Protein AF-A0A151GHI8-F1 (afdb_monomer)

Sequence (263 aa):
MDAHGSSAMASSLRQAAFWVGLRQEVTTAVASRRSIKITLSPNFADPSFAPAADEVWTHRIMMHCAKVAQFCFGNRSRSMDEYRNLVKYDEGWLRARPATFLPLAYSDSDTNRGEVFPHILYLSHAVGSFAPFSIERAWLTSGLQVVGVVHSILAQTLLMCYDPTPSTMENSRKGAQVERDKLIQQQVLLLCGTALSNESTIPALITASLGIATFGDRFDDEYERQALLGVLVKTEADHGWPTGQIQRNLTSTWGRKYAQYNT

Radius of gyration: 19.62 Å; Cα contacts (8 Å, |Δi|>4): 300; chains: 1; bounding box: 69×51×55 Å

Organism: Drechmeria coniospora (NCBI:txid98403)

Foldseek 3Di:
DDPPPDLPADDPVRLVVVVVVLLVQLLCCLLVLAARPDDLDCSNAPLDLPDDDLLNLLSNLSSLLNLLSNLLRPPDDRDLVSLVVSVVSLVVSVVSPDPQLPFPDWDQADVVVLGQAIATAGPFPCPPDPDPPPPPVNLVRGCSSLSSVLSSLSSVLSSLVRPPDDDDDDVSVVVSVLVSLVVLLNSLSHLLNSCVSDVSNLSSLSSSLSSCLNNVLSDQDPSSNVVSVVSLVCSCVVPVDPSVVSNVVSVVSNVVVVVVVVD

pLDDT: mean 85.5, std 16.36, range [32.69, 98.31]

Solvent-accessible surface area (backbone atoms only — not comparable to full-atom values): 15142 Å² total; per-residue (Å²): 135,83,80,76,78,74,81,77,69,63,54,70,68,55,48,54,52,46,57,55,50,49,55,54,42,44,53,52,17,63,76,67,63,33,45,61,82,75,83,89,55,67,73,80,40,69,85,69,80,69,92,71,58,63,66,57,56,23,46,34,33,45,54,47,27,41,50,45,45,26,60,71,32,36,96,62,88,78,47,69,66,59,52,51,52,52,53,52,47,52,58,47,47,69,74,58,55,61,75,62,68,40,66,78,42,78,42,77,50,42,67,94,77,71,36,72,43,33,52,40,37,59,68,59,67,76,75,76,84,86,72,98,82,50,80,80,52,42,74,76,57,42,38,38,46,48,41,22,48,41,30,44,45,50,31,53,46,51,48,68,76,60,61,79,75,82,71,92,44,74,70,59,40,55,55,51,49,55,55,49,50,52,53,43,51,51,44,47,35,48,27,40,15,49,19,60,47,43,69,87,30,56,70,21,42,52,53,27,44,50,44,44,65,74,52,47,82,74,61,82,55,66,68,53,50,51,52,55,46,48,54,35,52,47,44,25,74,79,67,68,44,89,33,68,68,51,52,54,53,43,56,54,49,55,53,52,55,57,57,68,77,76,111

Mean predicted aligned error: 7.55 Å

Secondary structure (DSSP, 8-state):
--------PPPHHHHHHHHHHHHHHHHHHHHTT----S---TTT---S-----HHHHHHHHHHHHHHHHHHHH-SS---HHHHHHHHHHHHHHHHHS-GGGSEEEEE---GGGT--S-EEEE------SS-TT-HHHHHHHTTHHHHHHHHHHHHHHHHHHT--PPPSSHHHHHHHHHHHHHHHHHHHHHHHHHHHTTTT-HHHHHHHHHHHHHHGGG---HHHHHHHHHHHHHHHHHH----HHHHHHHHHHHHHHHHHH--

Structure (mmCIF, N/CA/C/O backbone):
data_AF-A0A151GHI8-F1
#
_entry.id   AF-A0A151GHI8-F1
#
loop_
_atom_site.group_PDB
_atom_site.id
_atom_site.type_symbol
_atom_site.label_atom_id
_atom_site.label_alt_id
_atom_site.label_comp_id
_atom_site.label_asym_id
_atom_site.label_entity_id
_atom_site.label_seq_id
_atom_site.pdbx_PDB_ins_code
_atom_site.Cartn_x
_atom_site.Cartn_y
_atom_site.Cartn_z
_atom_site.occupancy
_atom_site.B_iso_or_equiv
_atom_site.auth_seq_id
_atom_site.auth_comp_id
_atom_site.auth_asym_id
_atom_site.auth_atom_id
_atom_site.pdbx_PDB_model_num
ATOM 1 N N . MET A 1 1 ? 42.605 10.683 -17.081 1.00 32.78 1 MET A N 1
ATOM 2 C CA . MET A 1 1 ? 42.323 9.450 -17.857 1.00 32.78 1 MET A CA 1
ATOM 3 C C . MET A 1 1 ? 41.243 8.764 -17.056 1.00 32.78 1 MET A C 1
ATOM 5 O O . MET A 1 1 ? 41.533 8.053 -16.103 1.00 32.78 1 MET A O 1
ATOM 9 N N . ASP A 1 2 ? 40.002 9.137 -17.343 1.00 32.69 2 ASP A N 1
ATOM 10 C CA . ASP A 1 2 ? 38.907 8.993 -16.390 1.00 32.69 2 ASP A CA 1
ATOM 11 C C . ASP A 1 2 ? 38.090 7.776 -16.797 1.00 32.69 2 ASP A C 1
ATOM 13 O O . ASP A 1 2 ? 37.176 7.854 -17.618 1.00 32.69 2 ASP A O 1
ATOM 17 N N . ALA A 1 3 ? 38.461 6.621 -16.248 1.00 35.91 3 ALA A N 1
ATOM 18 C CA . ALA A 1 3 ? 37.664 5.415 -16.370 1.00 35.91 3 ALA A CA 1
ATOM 19 C C . ALA A 1 3 ? 36.429 5.560 -15.470 1.00 35.91 3 ALA A C 1
ATOM 21 O O . ALA A 1 3 ? 36.448 5.220 -14.288 1.00 35.91 3 ALA A O 1
ATOM 22 N N . HIS A 1 4 ? 35.354 6.100 -16.045 1.00 38.88 4 HIS A N 1
ATOM 23 C CA . HIS A 1 4 ? 34.006 5.978 -15.507 1.00 38.88 4 HIS A CA 1
ATOM 24 C C . HIS A 1 4 ? 33.701 4.488 -15.333 1.00 38.88 4 HIS A C 1
ATOM 26 O O . HIS A 1 4 ? 33.484 3.766 -16.307 1.00 38.88 4 HIS A O 1
ATOM 32 N N . GLY A 1 5 ? 33.720 4.021 -14.084 1.00 34.09 5 GLY A N 1
ATOM 33 C CA . GLY A 1 5 ? 33.263 2.689 -13.725 1.00 34.09 5 GLY A CA 1
ATOM 34 C C . GLY A 1 5 ? 31.791 2.558 -14.091 1.00 34.09 5 GLY A C 1
ATOM 35 O O . GLY A 1 5 ? 30.924 3.074 -13.390 1.00 34.09 5 GLY A O 1
ATOM 36 N N . SER A 1 6 ? 31.516 1.895 -15.213 1.00 39.88 6 SER A N 1
ATOM 37 C CA . SER A 1 6 ? 30.176 1.444 -15.572 1.00 39.88 6 SER A CA 1
ATOM 38 C C . SER A 1 6 ? 29.633 0.626 -14.401 1.00 39.88 6 SER A C 1
ATOM 40 O O . SER A 1 6 ? 30.226 -0.386 -14.020 1.00 39.88 6 SER A O 1
ATOM 42 N N . SER A 1 7 ? 28.554 1.101 -13.773 1.00 47.62 7 SER A N 1
ATOM 43 C CA . SER A 1 7 ? 27.873 0.365 -12.711 1.00 47.62 7 SER A CA 1
ATOM 44 C C . SER A 1 7 ? 27.339 -0.934 -13.310 1.00 47.62 7 SER A C 1
ATOM 46 O O . SER A 1 7 ? 26.334 -0.936 -14.020 1.00 47.62 7 SER A O 1
ATOM 48 N N . ALA A 1 8 ? 28.059 -2.036 -13.101 1.00 57.34 8 ALA A N 1
ATOM 49 C CA . ALA A 1 8 ? 27.662 -3.336 -13.613 1.00 57.34 8 ALA A CA 1
ATOM 50 C C . ALA A 1 8 ? 26.322 -3.732 -12.975 1.00 57.34 8 ALA A C 1
ATOM 52 O O . ALA A 1 8 ? 26.232 -3.933 -11.760 1.00 57.34 8 ALA A O 1
ATOM 53 N N . MET A 1 9 ? 25.281 -3.828 -13.805 1.00 60.72 9 MET A N 1
ATOM 54 C CA . MET A 1 9 ? 23.953 -4.284 -13.400 1.00 60.72 9 MET A CA 1
ATOM 55 C C . MET A 1 9 ? 24.051 -5.631 -12.673 1.00 60.72 9 MET A C 1
ATOM 57 O O . MET A 1 9 ? 24.791 -6.528 -13.082 1.00 60.72 9 MET A O 1
ATOM 61 N N . ALA A 1 10 ? 23.300 -5.780 -11.580 1.00 68.00 10 ALA A N 1
ATOM 62 C CA . ALA A 1 10 ? 23.224 -7.034 -10.836 1.00 68.00 10 ALA A CA 1
ATOM 63 C C . ALA A 1 10 ? 22.786 -8.193 -11.754 1.00 68.00 10 ALA A C 1
ATOM 65 O O . ALA A 1 10 ? 21.940 -7.997 -12.625 1.00 68.00 10 ALA A O 1
ATOM 66 N N . SER A 1 11 ? 23.318 -9.404 -11.541 1.00 79.12 11 SER A N 1
ATOM 67 C CA . SER A 1 11 ? 22.863 -10.599 -12.271 1.00 79.12 11 SER A CA 1
ATOM 68 C C . SER A 1 11 ? 21.366 -10.855 -12.048 1.00 79.12 11 SER A C 1
ATOM 70 O O . SER A 1 11 ? 20.822 -10.475 -11.011 1.00 79.12 11 SER A O 1
ATOM 72 N N . SER A 1 12 ? 20.699 -11.539 -12.983 1.00 79.69 12 SER A N 1
ATOM 73 C CA . SER A 1 12 ? 19.254 -11.822 -12.912 1.00 79.69 12 SER A CA 1
ATOM 74 C C . SER A 1 12 ? 18.836 -12.504 -11.603 1.00 79.69 12 SER A C 1
ATOM 76 O O . SER A 1 12 ? 17.866 -12.088 -10.976 1.00 79.69 12 SER A O 1
ATOM 78 N N . LEU A 1 13 ? 19.614 -13.485 -11.129 1.00 81.50 13 LEU A N 1
ATOM 79 C CA . LEU A 1 13 ? 19.367 -14.146 -9.843 1.00 81.50 13 LEU A CA 1
ATOM 80 C C . LEU A 1 13 ? 19.509 -13.178 -8.658 1.00 81.50 13 LEU A C 1
ATOM 82 O O . LEU A 1 13 ? 18.698 -13.202 -7.735 1.00 81.50 13 LEU A O 1
ATOM 86 N N . ARG A 1 14 ? 20.516 -12.295 -8.686 1.00 85.62 14 ARG A N 1
ATOM 87 C CA . ARG A 1 14 ? 20.721 -11.289 -7.635 1.00 85.62 14 ARG A CA 1
ATOM 88 C C . ARG A 1 14 ? 19.581 -10.272 -7.614 1.00 85.62 14 ARG A C 1
ATOM 90 O O . ARG A 1 14 ? 19.164 -9.872 -6.532 1.00 85.62 14 ARG A O 1
ATOM 97 N N . GLN A 1 15 ? 19.073 -9.874 -8.780 1.00 85.25 15 GLN A N 1
ATOM 98 C CA . GLN A 1 15 ? 17.901 -9.005 -8.879 1.00 85.25 15 GLN A CA 1
ATOM 99 C C . GLN A 1 15 ? 16.660 -9.695 -8.302 1.00 85.25 15 GLN A C 1
ATOM 101 O O . GLN A 1 15 ? 16.015 -9.134 -7.423 1.00 85.25 15 GLN A O 1
ATOM 106 N N . ALA A 1 16 ? 16.370 -10.933 -8.707 1.00 84.06 16 ALA A N 1
ATOM 107 C CA . ALA A 1 16 ? 15.223 -11.681 -8.192 1.00 84.06 16 ALA A CA 1
ATOM 108 C C . ALA A 1 16 ? 15.270 -11.840 -6.660 1.00 84.06 16 ALA A C 1
ATOM 110 O O . ALA A 1 16 ? 14.297 -11.530 -5.970 1.00 84.06 16 ALA A O 1
ATOM 111 N N . ALA A 1 17 ? 16.422 -12.245 -6.113 1.00 88.00 17 ALA A N 1
ATOM 112 C CA . ALA A 1 17 ? 16.617 -12.379 -4.669 1.00 88.00 17 ALA A CA 1
ATOM 113 C C . ALA A 1 17 ? 16.451 -11.040 -3.931 1.00 88.00 17 ALA A C 1
ATOM 115 O O . ALA A 1 17 ? 15.826 -10.992 -2.871 1.00 88.00 17 ALA A O 1
ATOM 116 N N . PHE A 1 18 ? 16.962 -9.946 -4.506 1.00 91.25 18 PHE A N 1
ATOM 117 C CA . PHE A 1 18 ? 16.782 -8.605 -3.956 1.00 91.25 18 PHE A CA 1
ATOM 118 C C . PHE A 1 18 ? 15.302 -8.231 -3.861 1.00 91.25 18 PHE A C 1
ATOM 120 O O . PHE A 1 18 ? 14.867 -7.769 -2.813 1.00 91.25 18 PHE A O 1
ATOM 127 N N . TRP A 1 19 ? 14.512 -8.466 -4.910 1.00 90.69 19 TRP A N 1
ATOM 128 C CA . TRP A 1 19 ? 13.100 -8.078 -4.936 1.00 90.69 19 TRP A CA 1
ATOM 129 C C . TRP A 1 19 ? 12.220 -8.901 -3.999 1.00 90.69 19 TRP A C 1
ATOM 131 O O . TRP A 1 19 ? 11.308 -8.357 -3.373 1.00 90.69 19 TRP A O 1
ATOM 141 N N . VAL A 1 20 ? 12.524 -10.190 -3.836 1.00 89.62 20 VAL A N 1
ATOM 142 C CA . VAL A 1 20 ? 11.904 -11.022 -2.795 1.00 89.62 20 VAL A CA 1
ATOM 143 C C . VAL A 1 20 ? 12.256 -10.481 -1.408 1.00 89.62 20 VAL A C 1
ATOM 145 O O . VAL A 1 20 ? 11.356 -10.213 -0.609 1.00 89.62 20 VAL A O 1
ATOM 148 N N . GLY A 1 21 ? 13.546 -10.247 -1.151 1.00 91.31 21 GLY A N 1
ATOM 149 C CA . GLY A 1 21 ? 14.026 -9.721 0.124 1.00 91.31 21 GLY A CA 1
ATOM 150 C C . GLY A 1 21 ? 13.454 -8.341 0.454 1.00 91.31 21 GLY A C 1
ATOM 151 O O . GLY A 1 21 ? 13.056 -8.102 1.589 1.00 91.31 21 GLY A O 1
ATOM 152 N N . LEU A 1 22 ? 13.337 -7.450 -0.533 1.00 94.19 22 LEU A N 1
ATOM 153 C CA . LEU A 1 22 ? 12.795 -6.107 -0.351 1.00 94.19 22 LEU A CA 1
ATOM 154 C C . LEU A 1 22 ? 11.324 -6.143 0.078 1.00 94.19 22 LEU A C 1
ATOM 156 O O . LEU A 1 22 ? 10.959 -5.426 1.005 1.00 94.19 22 LEU A O 1
ATOM 160 N N . ARG A 1 23 ? 10.484 -6.992 -0.534 1.00 92.56 23 ARG A N 1
ATOM 161 C CA . ARG A 1 23 ? 9.068 -7.131 -0.130 1.00 92.56 23 ARG A CA 1
ATOM 162 C C . ARG A 1 23 ? 8.929 -7.616 1.307 1.00 92.56 23 ARG A C 1
ATOM 164 O O . ARG A 1 23 ? 8.146 -7.062 2.083 1.00 92.56 23 ARG A O 1
ATOM 171 N N . GLN A 1 24 ? 9.711 -8.631 1.671 1.00 92.50 24 GLN A N 1
ATOM 172 C CA . GLN A 1 24 ? 9.724 -9.151 3.035 1.00 92.50 24 GLN A CA 1
ATOM 173 C C . GLN A 1 24 ? 10.232 -8.097 4.026 1.00 92.50 24 GLN A C 1
ATOM 175 O O . GLN A 1 24 ? 9.682 -7.948 5.119 1.00 92.50 24 GLN A O 1
ATOM 180 N N . GLU A 1 25 ? 11.246 -7.330 3.636 1.00 95.56 25 GLU A N 1
ATOM 181 C CA . GLU A 1 25 ? 11.817 -6.276 4.463 1.00 95.56 25 GLU A CA 1
ATOM 182 C C . GLU A 1 25 ? 10.849 -5.107 4.660 1.00 95.56 25 GLU A C 1
ATOM 184 O O . GLU A 1 25 ? 10.701 -4.663 5.794 1.00 95.56 25 GLU A O 1
ATOM 189 N N . VAL A 1 26 ? 10.137 -4.656 3.619 1.00 95.12 26 VAL A N 1
ATOM 190 C CA . VAL A 1 26 ? 9.067 -3.646 3.738 1.00 95.12 26 VAL A CA 1
ATOM 191 C C . VAL A 1 26 ? 7.990 -4.130 4.703 1.00 95.12 26 VAL A C 1
ATOM 193 O O . VAL A 1 26 ? 7.648 -3.416 5.645 1.00 95.12 26 VAL A O 1
ATOM 196 N N . THR A 1 27 ? 7.522 -5.368 4.531 1.00 93.88 27 THR A N 1
ATOM 197 C CA . THR A 1 27 ? 6.514 -5.971 5.416 1.00 93.88 27 THR A CA 1
ATOM 198 C C . THR A 1 27 ? 6.987 -5.983 6.867 1.00 93.88 27 THR A C 1
ATOM 200 O O . THR A 1 27 ? 6.290 -5.511 7.764 1.00 93.88 27 THR A O 1
ATOM 203 N N . THR A 1 28 ? 8.213 -6.452 7.102 1.00 94.19 28 THR A N 1
ATOM 204 C CA . THR A 1 28 ? 8.790 -6.537 8.448 1.00 94.19 28 THR A CA 1
ATOM 205 C C . THR A 1 28 ? 9.016 -5.152 9.059 1.00 94.19 28 THR A C 1
ATOM 207 O O . THR A 1 28 ? 8.761 -4.955 10.248 1.00 94.19 28 THR A O 1
ATOM 210 N N . ALA A 1 29 ? 9.508 -4.196 8.270 1.00 94.31 29 ALA A N 1
ATOM 211 C CA . ALA A 1 29 ? 9.807 -2.837 8.704 1.00 94.31 29 ALA A CA 1
ATOM 212 C C . ALA A 1 29 ? 8.547 -2.086 9.135 1.00 94.31 29 ALA A C 1
ATOM 214 O O . ALA A 1 29 ? 8.524 -1.526 10.229 1.00 94.31 29 ALA A O 1
ATOM 215 N N . VAL A 1 30 ? 7.488 -2.142 8.325 1.00 94.00 30 VAL A N 1
ATOM 216 C CA . VAL A 1 30 ? 6.203 -1.506 8.634 1.00 94.00 30 VAL A CA 1
ATOM 217 C C . VAL A 1 30 ? 5.546 -2.181 9.843 1.00 94.00 30 VAL A C 1
ATOM 219 O O . VAL A 1 30 ? 5.197 -1.494 10.801 1.00 94.00 30 VAL A O 1
ATOM 222 N N . ALA A 1 31 ? 5.468 -3.519 9.866 1.00 92.44 31 ALA A N 1
ATOM 223 C CA . ALA A 1 31 ? 4.836 -4.258 10.964 1.00 92.44 31 ALA A CA 1
ATOM 224 C C . ALA A 1 31 ? 5.541 -4.037 12.312 1.00 92.44 31 ALA A C 1
ATOM 226 O O . ALA A 1 31 ? 4.893 -3.898 13.346 1.00 92.44 31 ALA A O 1
ATOM 227 N N . SER A 1 32 ? 6.876 -3.975 12.306 1.00 92.69 32 SER A N 1
ATOM 228 C CA . SER A 1 32 ? 7.676 -3.756 13.520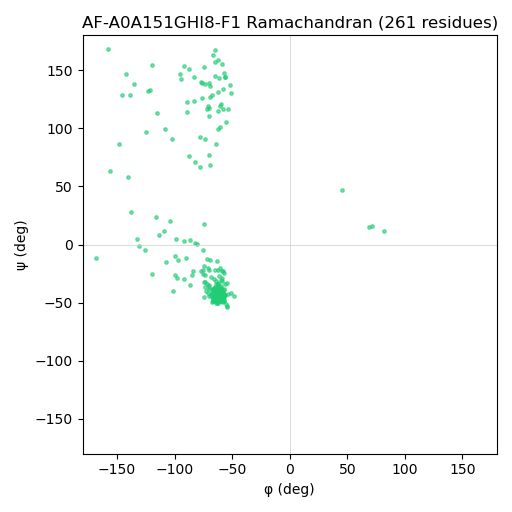 1.00 92.69 32 SER A CA 1
ATOM 229 C C . SER A 1 32 ? 7.973 -2.278 13.793 1.00 92.69 32 SER A C 1
ATOM 231 O O . SER A 1 32 ? 8.731 -1.984 14.715 1.00 92.69 32 SER A O 1
ATOM 233 N N . ARG A 1 33 ? 7.446 -1.354 12.974 1.00 91.75 33 ARG A N 1
ATOM 234 C CA . ARG A 1 33 ? 7.742 0.090 13.010 1.00 91.75 33 ARG A CA 1
ATOM 235 C C . ARG A 1 33 ? 9.240 0.395 13.138 1.00 91.75 33 ARG A C 1
ATOM 237 O O . ARG A 1 33 ? 9.657 1.211 13.958 1.00 91.75 33 ARG A O 1
ATOM 244 N N . ARG A 1 34 ? 10.059 -0.283 12.333 1.00 93.56 34 ARG A N 1
ATOM 245 C CA . ARG A 1 34 ? 11.522 -0.139 12.327 1.00 93.56 34 ARG A CA 1
ATOM 246 C C . ARG A 1 34 ? 12.028 0.337 10.974 1.00 93.56 34 ARG A C 1
ATOM 248 O O . ARG A 1 34 ? 11.434 0.043 9.943 1.00 93.56 34 ARG A O 1
ATOM 255 N N . SER A 1 35 ? 13.190 0.984 10.977 1.00 91.44 35 SER A N 1
ATOM 256 C CA . SER A 1 35 ? 13.885 1.358 9.745 1.00 91.44 35 SER A CA 1
ATOM 257 C C . SER A 1 35 ? 14.166 0.144 8.851 1.00 91.44 35 SER A C 1
ATOM 259 O O . SER A 1 35 ? 14.453 -0.961 9.335 1.00 91.44 35 SER A O 1
ATOM 261 N N . ILE A 1 36 ? 14.149 0.393 7.541 1.00 93.19 36 ILE A N 1
ATOM 262 C CA . ILE A 1 36 ? 14.597 -0.535 6.500 1.00 93.19 36 ILE A CA 1
ATOM 263 C C . ILE A 1 36 ? 16.094 -0.818 6.686 1.00 93.19 36 ILE A C 1
ATOM 265 O O . ILE A 1 36 ? 16.887 0.114 6.857 1.00 93.19 36 ILE A O 1
ATOM 269 N N . LYS A 1 37 ? 16.466 -2.102 6.672 1.00 91.81 37 LYS A N 1
ATOM 270 C CA . LYS A 1 37 ? 17.837 -2.605 6.868 1.00 91.81 37 LYS A CA 1
ATOM 271 C C . LYS A 1 37 ? 18.547 -2.958 5.563 1.00 91.81 37 LYS A C 1
ATOM 273 O O . LYS A 1 37 ? 19.773 -2.917 5.515 1.00 91.81 37 LYS A O 1
ATOM 278 N N . ILE A 1 38 ? 17.802 -3.308 4.514 1.00 90.69 38 ILE A N 1
ATOM 279 C CA . ILE A 1 38 ? 18.380 -3.560 3.190 1.00 90.69 38 ILE A CA 1
ATOM 280 C C . ILE A 1 38 ? 18.878 -2.253 2.564 1.00 90.69 38 ILE A C 1
ATOM 282 O O . ILE A 1 38 ? 18.229 -1.210 2.652 1.00 90.69 38 ILE A O 1
ATOM 286 N N . THR A 1 39 ? 20.040 -2.299 1.912 1.00 89.88 39 THR A N 1
ATOM 287 C CA . THR A 1 39 ? 20.582 -1.148 1.186 1.00 89.88 39 THR A CA 1
ATOM 288 C C . THR A 1 39 ? 19.779 -0.886 -0.087 1.00 89.88 39 THR A C 1
ATOM 290 O O . THR A 1 39 ? 19.781 -1.695 -1.015 1.00 89.88 39 THR A O 1
ATOM 293 N N . LEU A 1 40 ? 19.138 0.281 -0.158 1.00 90.00 40 LEU A N 1
ATOM 294 C CA . LEU A 1 40 ? 18.357 0.730 -1.314 1.00 90.00 40 LEU A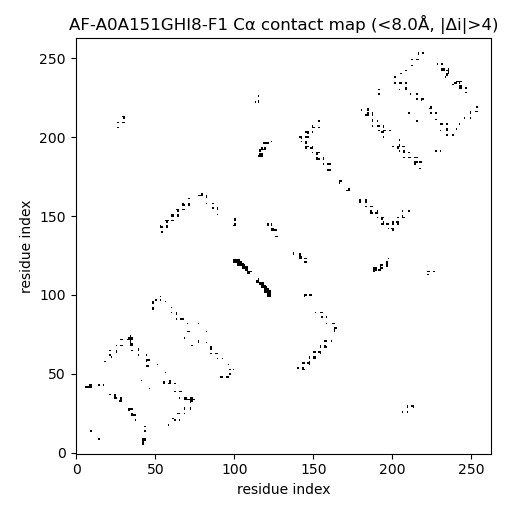 CA 1
ATOM 295 C C . LEU A 1 40 ? 19.273 1.338 -2.388 1.00 90.00 40 LEU A C 1
ATOM 297 O O . LEU A 1 40 ? 19.310 2.551 -2.585 1.00 90.00 40 LEU A O 1
ATOM 301 N N . SER A 1 41 ? 20.059 0.492 -3.057 1.00 83.69 41 SER A N 1
ATOM 302 C CA . SER A 1 41 ? 20.999 0.934 -4.094 1.00 83.69 41 SER A CA 1
ATOM 303 C C . SER A 1 41 ? 20.286 1.255 -5.420 1.00 83.69 41 SER A C 1
ATOM 305 O O . SER A 1 41 ? 19.409 0.492 -5.836 1.00 83.69 41 SER A O 1
ATOM 307 N N . PRO A 1 42 ? 20.689 2.327 -6.135 1.00 77.31 42 PRO A N 1
ATOM 308 C CA . PRO A 1 42 ? 20.168 2.640 -7.469 1.00 77.31 42 PRO A CA 1
ATOM 309 C C . PRO A 1 42 ? 20.492 1.558 -8.513 1.00 77.31 42 PRO A C 1
ATOM 311 O O . PRO A 1 42 ? 19.859 1.514 -9.559 1.00 77.31 42 PRO A O 1
ATOM 314 N N . ASN A 1 43 ? 21.419 0.640 -8.223 1.00 80.62 43 ASN A N 1
ATOM 315 C CA . ASN A 1 43 ? 21.786 -0.450 -9.133 1.00 80.62 43 ASN A CA 1
ATOM 316 C C . ASN A 1 43 ? 20.680 -1.504 -9.316 1.00 80.62 43 ASN A C 1
ATOM 318 O O . ASN A 1 43 ? 20.796 -2.355 -10.195 1.00 80.62 43 ASN A O 1
ATOM 322 N N . PHE A 1 44 ? 19.647 -1.493 -8.466 1.00 78.81 44 PHE A N 1
ATOM 323 C CA . PHE A 1 44 ? 18.540 -2.448 -8.541 1.00 78.81 44 PHE A CA 1
ATOM 324 C C . PHE A 1 44 ? 17.319 -1.893 -9.270 1.00 78.81 44 PHE A C 1
ATOM 326 O O . PHE A 1 44 ? 16.591 -2.671 -9.877 1.00 78.81 44 PHE A O 1
ATOM 333 N N . ALA A 1 45 ? 17.098 -0.576 -9.243 1.00 81.06 45 ALA A N 1
ATOM 334 C CA . ALA A 1 45 ? 15.955 0.043 -9.901 1.00 81.06 45 ALA A CA 1
ATOM 335 C C . ALA A 1 45 ? 16.303 1.414 -10.463 1.00 81.06 45 ALA A C 1
ATOM 337 O O . ALA A 1 45 ? 16.774 2.295 -9.741 1.00 81.06 45 ALA A O 1
ATOM 338 N N . ASP A 1 46 ? 15.978 1.596 -11.737 1.00 85.00 46 ASP A N 1
ATOM 339 C CA . ASP A 1 46 ? 16.002 2.895 -12.390 1.00 85.00 46 ASP A CA 1
ATOM 340 C C . ASP A 1 46 ? 14.862 3.772 -11.843 1.00 85.00 46 ASP A C 1
ATOM 342 O O . ASP A 1 46 ? 13.699 3.416 -12.041 1.00 85.00 46 ASP A O 1
ATOM 346 N N . PRO A 1 47 ? 15.151 4.915 -11.191 1.00 86.50 47 PRO A N 1
ATOM 347 C CA . PRO A 1 47 ? 14.122 5.797 -10.654 1.00 86.50 47 PRO A CA 1
ATOM 348 C C . PRO A 1 47 ? 13.405 6.625 -11.732 1.00 86.50 47 PRO A C 1
ATOM 350 O O . PRO A 1 47 ? 12.488 7.362 -11.381 1.00 86.50 47 PRO A O 1
ATOM 353 N N . SER A 1 48 ? 13.812 6.565 -13.003 1.00 92.81 48 SER A N 1
ATOM 354 C CA . SER A 1 48 ? 13.200 7.363 -14.066 1.00 92.81 48 SER A CA 1
ATOM 355 C C . SER A 1 48 ? 11.737 6.986 -14.332 1.00 92.81 48 SER A C 1
ATOM 357 O O . SER A 1 48 ? 11.240 5.946 -13.906 1.00 92.81 48 SER A O 1
ATOM 359 N N . PHE A 1 49 ? 11.051 7.831 -15.098 1.00 95.00 49 PHE A N 1
ATOM 360 C CA . PHE A 1 49 ? 9.731 7.533 -15.658 1.00 95.00 49 PHE A CA 1
ATOM 361 C C . PHE A 1 49 ? 9.805 7.186 -17.149 1.00 95.00 49 PHE A C 1
ATOM 363 O O . PHE A 1 49 ? 8.810 7.292 -17.862 1.00 95.00 49 PHE A O 1
ATOM 370 N N . ALA A 1 50 ? 10.984 6.784 -17.641 1.00 94.50 50 ALA A N 1
ATOM 371 C CA . ALA A 1 50 ? 11.134 6.359 -19.026 1.00 94.50 50 ALA A CA 1
ATOM 372 C C . ALA A 1 50 ? 10.251 5.126 -19.304 1.00 94.50 50 ALA A C 1
ATOM 374 O O . ALA A 1 50 ? 10.142 4.257 -18.421 1.00 94.50 50 ALA A O 1
ATOM 375 N N . PRO A 1 51 ? 9.647 5.025 -20.506 1.00 93.81 51 PRO A N 1
ATOM 376 C CA . PRO A 1 51 ? 8.885 3.850 -20.910 1.00 93.81 51 PRO A CA 1
ATOM 377 C C . PRO A 1 51 ? 9.689 2.564 -20.694 1.00 93.81 51 PRO A C 1
ATOM 379 O O . PRO A 1 51 ? 10.853 2.471 -21.079 1.00 93.81 51 PRO A O 1
ATOM 382 N N . ALA A 1 52 ? 9.068 1.587 -20.043 1.00 91.50 52 ALA A N 1
ATOM 383 C CA . ALA A 1 52 ? 9.681 0.323 -19.655 1.00 91.50 52 ALA A CA 1
ATOM 384 C C . ALA A 1 52 ? 8.589 -0.738 -19.447 1.00 91.50 52 ALA A C 1
ATOM 386 O O . ALA A 1 52 ? 7.406 -0.400 -19.384 1.00 91.50 52 ALA A O 1
ATOM 387 N N . ALA A 1 53 ? 8.987 -2.005 -19.320 1.00 89.56 53 ALA A N 1
ATOM 388 C CA . ALA A 1 53 ? 8.071 -3.106 -19.022 1.00 89.56 53 ALA A CA 1
ATOM 389 C C . ALA A 1 53 ? 7.433 -2.975 -17.624 1.00 89.56 53 ALA A C 1
ATOM 391 O O . ALA A 1 53 ? 8.014 -2.365 -16.723 1.00 89.56 53 ALA A O 1
ATOM 392 N N . ASP A 1 54 ? 6.274 -3.607 -17.422 1.00 90.06 54 ASP A N 1
ATOM 393 C CA . ASP A 1 54 ? 5.517 -3.560 -16.160 1.00 90.06 54 ASP A CA 1
ATOM 394 C C . ASP A 1 54 ? 6.335 -4.017 -14.944 1.00 90.06 54 ASP A C 1
ATOM 396 O O . ASP A 1 54 ? 6.198 -3.463 -13.853 1.00 90.06 54 ASP A O 1
ATOM 400 N N . GLU A 1 55 ? 7.243 -4.977 -15.127 1.00 89.44 55 GLU A N 1
ATOM 401 C CA . GLU A 1 55 ? 8.174 -5.415 -14.083 1.00 89.44 55 GLU A CA 1
ATOM 402 C C . GLU A 1 55 ? 9.020 -4.243 -13.560 1.00 89.44 55 GLU A C 1
ATOM 404 O O . GLU A 1 55 ? 9.122 -4.030 -12.353 1.00 89.44 55 GLU A O 1
ATOM 409 N N . VAL A 1 56 ? 9.557 -3.416 -14.461 1.00 91.38 56 VAL A N 1
ATOM 410 C CA . VAL A 1 56 ? 10.372 -2.246 -14.103 1.00 91.38 56 VAL A CA 1
ATOM 411 C C . VAL A 1 56 ? 9.527 -1.192 -13.382 1.00 91.38 56 VAL A C 1
ATOM 413 O O . VAL A 1 56 ? 9.971 -0.629 -12.383 1.00 91.38 56 VAL A O 1
ATOM 416 N N . TRP A 1 57 ? 8.293 -0.949 -13.832 1.00 94.06 57 TRP A N 1
ATOM 417 C CA . TRP A 1 57 ? 7.365 -0.024 -13.164 1.00 94.06 57 TRP A CA 1
ATOM 418 C C . TRP A 1 57 ? 6.965 -0.481 -11.762 1.00 94.06 57 TRP A C 1
ATOM 420 O O . TRP A 1 57 ? 6.896 0.342 -10.846 1.00 94.06 57 TRP A O 1
ATOM 430 N N . THR A 1 58 ? 6.773 -1.786 -11.585 1.00 93.44 58 THR A N 1
ATOM 431 C CA . THR A 1 58 ? 6.490 -2.418 -10.290 1.00 93.44 58 THR A CA 1
ATOM 432 C C . THR A 1 58 ? 7.687 -2.282 -9.350 1.00 93.44 58 THR A C 1
ATOM 434 O O . THR A 1 58 ? 7.560 -1.850 -8.207 1.00 93.44 58 THR A O 1
ATOM 437 N N . HIS A 1 59 ? 8.886 -2.561 -9.851 1.00 93.31 59 HIS A N 1
ATOM 438 C CA . HIS A 1 59 ? 10.138 -2.395 -9.120 1.00 93.31 59 HIS A CA 1
ATOM 439 C C . HIS A 1 59 ? 10.399 -0.941 -8.695 1.00 93.31 59 HIS A C 1
ATOM 441 O O . HIS A 1 59 ? 10.799 -0.696 -7.553 1.00 93.31 59 HIS A O 1
ATOM 447 N N . ARG A 1 60 ? 10.112 0.033 -9.569 1.00 95.44 60 ARG A N 1
ATOM 448 C CA . ARG A 1 60 ? 10.183 1.473 -9.263 1.00 95.44 60 ARG A CA 1
ATOM 449 C C . ARG A 1 60 ? 9.342 1.835 -8.041 1.00 95.44 60 ARG A C 1
ATOM 451 O O . ARG A 1 60 ? 9.866 2.412 -7.086 1.00 95.44 60 ARG A O 1
ATOM 458 N N . ILE A 1 61 ? 8.065 1.453 -8.041 1.00 96.94 61 ILE A N 1
ATOM 459 C CA . ILE A 1 61 ? 7.154 1.800 -6.945 1.00 96.94 61 ILE A CA 1
ATOM 460 C C . ILE A 1 61 ? 7.420 0.995 -5.671 1.00 96.94 61 ILE A C 1
ATOM 462 O O . ILE A 1 61 ? 7.313 1.536 -4.576 1.00 96.94 61 ILE A O 1
ATOM 466 N N . MET A 1 62 ? 7.876 -0.254 -5.780 1.00 95.62 62 MET A N 1
ATOM 467 C CA . MET A 1 62 ? 8.312 -1.035 -4.618 1.00 95.62 62 MET A CA 1
ATOM 468 C C . MET A 1 62 ? 9.535 -0.409 -3.932 1.00 95.62 62 MET A C 1
ATOM 470 O O . MET A 1 62 ? 9.559 -0.275 -2.708 1.00 95.62 62 MET A O 1
ATOM 474 N N . MET A 1 63 ? 10.536 0.028 -4.706 1.00 96.12 63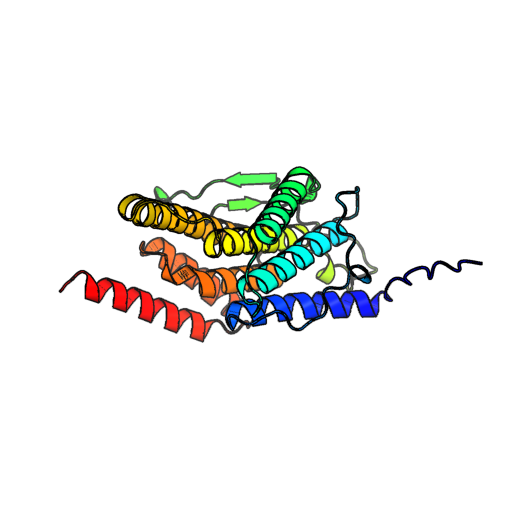 MET A N 1
ATOM 475 C CA . MET A 1 63 ? 11.681 0.771 -4.163 1.00 96.12 63 MET A CA 1
ATOM 476 C C . MET A 1 63 ? 11.258 2.092 -3.540 1.00 96.12 63 MET A C 1
ATOM 478 O O . MET A 1 63 ? 11.785 2.471 -2.495 1.00 96.12 63 MET A O 1
ATOM 482 N N . HIS A 1 64 ? 10.312 2.795 -4.160 1.00 97.06 64 HIS A N 1
ATOM 483 C CA . H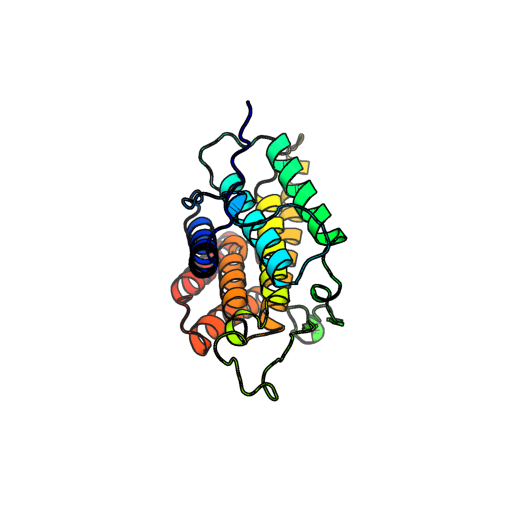IS A 1 64 ? 9.754 4.011 -3.591 1.00 97.06 64 HIS A CA 1
ATOM 484 C C . HIS A 1 64 ? 9.055 3.744 -2.251 1.00 97.06 64 HIS A C 1
ATOM 486 O O . HIS A 1 64 ? 9.381 4.397 -1.264 1.00 97.06 64 HIS A O 1
ATOM 492 N N . CYS A 1 65 ? 8.194 2.727 -2.173 1.00 97.56 65 CYS A N 1
ATOM 493 C CA . CYS A 1 65 ? 7.537 2.318 -0.934 1.00 97.56 65 CYS A CA 1
ATOM 494 C C . CYS A 1 65 ? 8.552 1.978 0.171 1.00 97.56 65 CYS A C 1
ATOM 496 O O . CYS A 1 65 ? 8.359 2.358 1.325 1.00 97.56 65 CYS A O 1
ATOM 498 N N . ALA A 1 66 ? 9.668 1.323 -0.167 1.00 96.75 66 ALA A N 1
ATOM 499 C CA . ALA A 1 66 ? 10.745 1.072 0.787 1.00 96.75 66 ALA A CA 1
ATOM 500 C C . ALA A 1 66 ? 11.419 2.369 1.271 1.00 96.75 66 ALA A C 1
ATOM 502 O O . ALA A 1 66 ? 11.677 2.513 2.465 1.00 96.75 66 ALA A O 1
ATOM 503 N N . LYS A 1 67 ? 11.664 3.341 0.382 1.00 95.88 67 LYS A N 1
ATOM 504 C CA . LYS A 1 67 ? 12.188 4.666 0.768 1.00 95.88 67 LYS A CA 1
ATOM 505 C C . LYS A 1 67 ? 11.216 5.416 1.679 1.00 95.88 67 LYS A C 1
ATOM 507 O O . LYS A 1 67 ? 11.650 5.992 2.670 1.00 95.88 67 LYS A O 1
ATOM 512 N N . VAL A 1 68 ? 9.914 5.356 1.396 1.00 96.69 68 VAL A N 1
ATOM 513 C CA . VAL A 1 68 ? 8.876 5.934 2.263 1.00 96.69 68 VAL A CA 1
ATOM 514 C C . VAL A 1 68 ? 8.881 5.266 3.637 1.00 96.69 68 VAL A C 1
ATOM 516 O O . VAL A 1 68 ? 8.951 5.958 4.646 1.00 96.69 68 VAL A O 1
ATOM 519 N N . ALA A 1 69 ? 8.905 3.933 3.708 1.00 95.81 69 ALA A N 1
ATOM 520 C CA . ALA A 1 69 ? 9.001 3.225 4.985 1.00 95.81 69 ALA A CA 1
ATOM 521 C C . ALA A 1 69 ? 10.281 3.603 5.760 1.00 95.81 69 ALA A C 1
ATOM 523 O O . ALA A 1 69 ? 10.239 3.805 6.974 1.00 95.81 69 ALA A O 1
ATOM 524 N N . GLN A 1 70 ? 11.414 3.755 5.068 1.00 94.94 70 GLN A N 1
ATOM 525 C CA . GLN A 1 70 ? 12.664 4.224 5.670 1.00 94.94 70 GLN A CA 1
ATOM 526 C C . GLN A 1 70 ? 12.553 5.657 6.212 1.00 94.94 70 GLN A C 1
ATOM 528 O O . GLN A 1 70 ? 13.063 5.923 7.297 1.00 94.94 70 GLN A O 1
ATOM 533 N N . PHE A 1 71 ? 11.868 6.555 5.504 1.00 94.44 71 PHE A N 1
ATOM 534 C CA . PHE A 1 71 ? 11.574 7.909 5.977 1.00 94.44 71 PHE A CA 1
ATOM 535 C C . PHE A 1 71 ? 10.665 7.900 7.219 1.00 94.44 71 PHE A C 1
ATOM 537 O O . PHE A 1 71 ? 10.929 8.606 8.192 1.00 94.44 71 PHE A O 1
ATOM 544 N N . CYS A 1 72 ? 9.619 7.070 7.225 1.00 93.19 72 CYS A N 1
ATOM 545 C CA . CYS A 1 72 ? 8.650 6.998 8.320 1.00 93.19 72 CYS A CA 1
ATOM 546 C C . CYS A 1 72 ? 9.249 6.446 9.623 1.00 93.19 72 CYS A C 1
ATOM 548 O O . CYS A 1 72 ? 8.962 6.980 10.698 1.00 93.19 72 CYS A O 1
ATOM 550 N N . PHE A 1 73 ? 10.073 5.395 9.527 1.00 92.44 73 PHE A N 1
ATOM 551 C CA . PHE A 1 73 ? 10.584 4.624 10.672 1.00 92.44 73 PHE A CA 1
ATOM 552 C C . PHE A 1 73 ? 12.101 4.751 10.891 1.00 92.44 73 PHE A C 1
ATOM 554 O O . PHE A 1 73 ? 12.688 4.002 11.676 1.00 92.44 73 PHE A O 1
ATOM 561 N N . GLY A 1 74 ? 12.760 5.651 10.164 1.00 87.06 74 GLY A N 1
ATOM 562 C CA . GLY A 1 74 ? 14.183 5.935 10.305 1.00 87.06 74 GLY A CA 1
ATOM 563 C C . GLY A 1 74 ? 14.503 6.742 11.564 1.00 87.06 74 GLY A C 1
ATOM 564 O O . GLY A 1 74 ? 13.705 7.548 12.030 1.00 87.06 74 GLY A O 1
ATOM 565 N N . ASN A 1 75 ? 15.723 6.582 12.083 1.00 74.69 75 ASN A N 1
ATOM 566 C CA . ASN A 1 75 ? 16.202 7.320 13.263 1.00 74.69 75 ASN A CA 1
ATOM 567 C C . ASN A 1 75 ? 16.686 8.750 12.940 1.00 74.69 75 ASN A C 1
ATOM 569 O O . ASN A 1 75 ? 17.185 9.446 13.822 1.00 74.69 75 ASN A O 1
ATOM 573 N N . ARG A 1 76 ? 16.622 9.177 11.671 1.00 76.81 76 ARG A N 1
ATOM 574 C CA . ARG A 1 76 ? 17.081 10.503 11.232 1.00 76.81 76 ARG A CA 1
ATOM 575 C C . ARG A 1 76 ? 15.955 11.526 11.370 1.00 76.81 76 ARG A C 1
ATOM 577 O O . ARG A 1 76 ? 14.782 11.183 11.257 1.00 76.81 76 ARG A O 1
ATOM 584 N N . SER A 1 77 ? 16.321 12.790 11.591 1.00 75.25 77 SER A N 1
ATOM 585 C CA . SER A 1 77 ? 15.355 13.893 11.571 1.00 75.25 77 SER A CA 1
ATOM 586 C C . SER A 1 77 ? 14.682 13.960 10.199 1.00 75.25 77 SER A C 1
ATOM 588 O O . SER A 1 77 ? 15.364 14.103 9.183 1.00 75.25 77 SER A O 1
ATOM 590 N N . ARG A 1 78 ? 13.352 13.830 10.175 1.00 85.25 78 ARG A N 1
ATOM 591 C CA . ARG A 1 78 ? 12.540 13.892 8.955 1.00 85.25 78 ARG A CA 1
ATOM 592 C C . ARG A 1 78 ? 12.526 15.3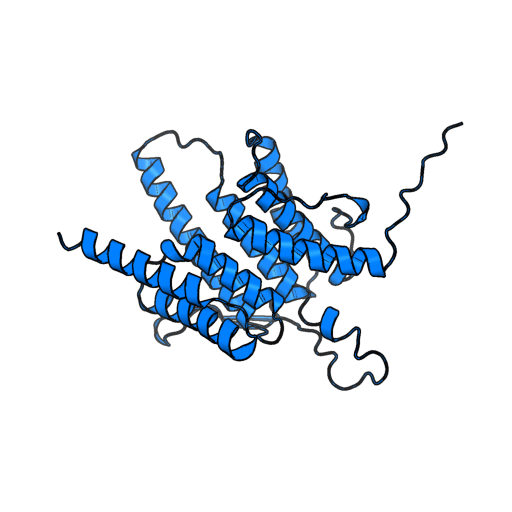23 8.437 1.00 85.25 78 ARG A C 1
ATOM 594 O O . ARG A 1 78 ? 11.942 16.203 9.065 1.00 85.25 78 ARG A O 1
ATOM 601 N N . SER A 1 79 ? 13.172 15.555 7.300 1.00 89.62 79 SER A N 1
ATOM 602 C CA . SER A 1 79 ? 13.159 16.872 6.666 1.00 89.62 79 SER A CA 1
ATOM 603 C C . SER A 1 79 ? 11.902 17.058 5.814 1.00 89.62 79 SER A C 1
ATOM 605 O O . SER A 1 79 ? 11.440 16.127 5.150 1.00 89.62 79 SER A O 1
ATOM 607 N N . MET A 1 80 ? 11.363 18.281 5.794 1.00 90.88 80 MET A N 1
ATOM 608 C CA . MET A 1 80 ? 10.262 18.635 4.888 1.00 90.88 80 MET A CA 1
ATOM 609 C C . MET A 1 80 ? 10.647 18.460 3.415 1.00 90.88 80 MET A C 1
ATOM 611 O O . MET A 1 80 ? 9.789 18.148 2.595 1.00 90.88 80 MET A O 1
ATOM 615 N N . ASP A 1 81 ? 11.920 18.644 3.064 1.00 93.50 81 ASP A N 1
ATOM 616 C CA . ASP A 1 81 ? 12.385 18.508 1.682 1.00 93.50 81 ASP A CA 1
ATOM 617 C C . ASP A 1 81 ? 12.416 17.048 1.229 1.00 93.50 81 ASP A C 1
ATOM 619 O O . ASP A 1 81 ? 11.991 16.739 0.117 1.00 93.50 81 ASP A O 1
ATOM 623 N N . GLU A 1 82 ? 12.840 16.128 2.098 1.00 93.88 82 GLU A N 1
ATOM 624 C CA . GLU A 1 82 ? 12.755 14.691 1.830 1.00 93.88 82 GLU A CA 1
ATOM 625 C C . GLU A 1 82 ? 11.301 14.242 1.666 1.00 93.88 82 GLU A C 1
ATOM 627 O O . GLU A 1 82 ? 10.981 13.577 0.681 1.00 93.88 82 GLU A O 1
ATOM 632 N N . TYR A 1 83 ? 10.406 14.684 2.557 1.00 95.25 83 TYR A N 1
ATOM 633 C CA . TYR A 1 83 ? 8.971 14.420 2.441 1.00 95.25 83 TYR A CA 1
ATOM 634 C C . TYR A 1 83 ? 8.404 14.898 1.095 1.00 95.25 83 TYR A C 1
ATOM 636 O O . TYR A 1 83 ? 7.795 14.116 0.366 1.00 95.25 83 TYR A O 1
ATOM 644 N N . ARG A 1 84 ? 8.666 16.156 0.711 1.00 95.94 84 ARG A N 1
ATOM 645 C CA . ARG A 1 84 ? 8.218 16.717 -0.577 1.00 95.94 84 ARG A CA 1
ATOM 646 C C . ARG A 1 84 ? 8.773 15.948 -1.771 1.00 95.94 84 ARG A C 1
ATOM 648 O O . ARG A 1 84 ? 8.061 15.762 -2.752 1.00 95.94 84 ARG A O 1
ATOM 655 N N . ASN A 1 85 ? 10.024 15.495 -1.703 1.00 96.31 85 ASN A N 1
ATOM 656 C CA . ASN A 1 85 ? 10.625 14.691 -2.765 1.00 96.31 85 ASN A CA 1
ATOM 657 C C . ASN A 1 85 ? 9.950 13.321 -2.900 1.00 96.31 85 ASN A C 1
ATOM 659 O O . ASN A 1 85 ? 9.757 12.854 -4.023 1.00 96.31 85 ASN A O 1
ATOM 663 N N . LEU A 1 86 ? 9.573 12.692 -1.783 1.00 97.19 86 LEU A N 1
ATOM 664 C CA . LEU A 1 86 ? 8.831 11.432 -1.794 1.00 97.19 86 LEU A CA 1
ATOM 665 C C . LEU A 1 86 ? 7.429 11.623 -2.384 1.00 97.19 86 LEU A C 1
ATOM 667 O O . LEU A 1 86 ? 7.081 10.911 -3.321 1.00 97.19 86 LEU A O 1
ATOM 671 N N . VAL A 1 87 ? 6.683 12.632 -1.927 1.00 97.12 87 VAL A N 1
ATOM 672 C CA . VAL A 1 87 ? 5.355 12.971 -2.475 1.00 97.12 87 VAL A CA 1
ATOM 673 C C . VAL A 1 87 ? 5.437 13.260 -3.977 1.00 97.12 87 VAL A C 1
ATOM 675 O O . VAL A 1 87 ? 4.699 12.679 -4.767 1.00 97.12 87 VAL A O 1
ATOM 678 N N . LYS A 1 88 ? 6.402 14.083 -4.405 1.00 97.56 88 LYS A N 1
ATOM 679 C CA . LYS A 1 88 ? 6.612 14.410 -5.823 1.00 97.56 88 LYS A CA 1
ATOM 680 C C . LYS A 1 88 ? 6.915 13.173 -6.671 1.00 97.56 88 LYS A C 1
ATOM 682 O O . LYS A 1 88 ? 6.508 13.114 -7.833 1.00 97.56 88 LYS A O 1
ATOM 687 N N . TYR A 1 89 ? 7.668 12.215 -6.130 1.00 97.75 89 TYR A N 1
ATOM 688 C CA . TYR A 1 89 ? 7.943 10.968 -6.833 1.00 97.75 89 TYR A CA 1
ATOM 689 C C . TYR A 1 89 ? 6.670 10.140 -7.006 1.00 97.75 89 TYR A C 1
ATOM 691 O O . TYR A 1 89 ? 6.420 9.670 -8.114 1.00 97.75 89 TYR A O 1
ATOM 699 N N . ASP A 1 90 ? 5.870 9.992 -5.949 1.00 96.38 90 ASP A N 1
ATOM 700 C CA . ASP A 1 90 ? 4.616 9.239 -5.996 1.00 96.38 90 ASP A CA 1
ATOM 701 C C . ASP A 1 90 ? 3.636 9.844 -7.019 1.00 96.38 90 ASP A C 1
ATOM 703 O O . ASP A 1 90 ? 3.208 9.159 -7.948 1.00 96.38 90 ASP A O 1
ATOM 707 N N . GLU A 1 91 ? 3.415 11.163 -6.978 1.00 97.12 91 GLU A N 1
ATOM 708 C CA . GLU A 1 91 ? 2.603 11.886 -7.971 1.00 97.12 91 GLU A CA 1
ATOM 709 C C . GLU A 1 91 ? 3.142 11.752 -9.405 1.00 97.12 91 GLU A C 1
ATOM 711 O O . GLU A 1 91 ? 2.390 11.736 -10.386 1.00 97.12 91 GLU A O 1
ATOM 716 N N . GLY A 1 92 ? 4.468 11.714 -9.555 1.00 97.69 92 GLY A N 1
ATOM 717 C CA . GLY A 1 92 ? 5.128 11.489 -10.837 1.00 97.69 92 GLY A CA 1
ATOM 718 C C . GLY A 1 92 ? 4.868 10.082 -11.368 1.00 97.69 92 GLY A C 1
ATOM 719 O O . GLY A 1 92 ? 4.475 9.926 -12.525 1.00 97.69 92 GLY A O 1
ATOM 720 N N . TRP A 1 93 ? 5.014 9.071 -10.510 1.00 97.50 93 TRP A N 1
ATOM 721 C CA . TRP A 1 93 ? 4.752 7.679 -10.854 1.00 97.50 93 TRP A CA 1
ATOM 722 C C . TRP A 1 93 ? 3.280 7.473 -11.216 1.00 97.50 93 TRP A C 1
ATOM 724 O O . TRP A 1 93 ? 2.988 6.889 -12.257 1.00 97.50 93 TRP A O 1
ATOM 734 N N . LEU A 1 94 ? 2.349 8.032 -10.433 1.00 95.94 94 LEU A N 1
ATOM 735 C CA . LEU A 1 94 ? 0.917 7.953 -10.714 1.00 95.94 94 LEU A CA 1
ATOM 736 C C . LEU A 1 94 ? 0.569 8.534 -12.090 1.00 95.94 94 LEU A C 1
ATOM 738 O O . LEU A 1 94 ? -0.225 7.931 -12.809 1.00 95.94 94 LEU A O 1
ATOM 742 N N . ARG A 1 95 ? 1.164 9.664 -12.482 1.00 96.75 95 ARG A N 1
ATOM 743 C CA . ARG A 1 95 ? 0.903 10.284 -13.793 1.00 96.75 95 ARG A CA 1
ATOM 744 C C . ARG A 1 95 ? 1.552 9.552 -14.962 1.00 96.75 95 ARG A C 1
ATOM 746 O O . ARG A 1 95 ? 1.012 9.593 -16.061 1.00 96.75 95 ARG A O 1
ATOM 753 N N . ALA A 1 96 ? 2.713 8.941 -14.745 1.00 96.81 96 ALA A N 1
ATOM 754 C CA . ALA A 1 96 ? 3.513 8.358 -15.817 1.00 96.81 96 ALA A CA 1
ATOM 755 C C . ALA A 1 96 ? 3.312 6.845 -16.000 1.00 96.81 96 ALA A C 1
ATOM 757 O O . ALA A 1 96 ? 3.768 6.303 -17.008 1.00 96.81 96 ALA A O 1
ATOM 758 N N . ARG A 1 97 ? 2.668 6.159 -15.041 1.00 94.25 97 ARG A N 1
ATOM 759 C CA . ARG A 1 97 ? 2.488 4.703 -15.089 1.00 94.25 97 ARG A CA 1
ATOM 760 C C . ARG A 1 97 ? 1.790 4.256 -16.386 1.00 94.25 97 ARG A C 1
ATOM 762 O O . ARG A 1 97 ? 0.884 4.947 -16.856 1.00 94.25 97 ARG A O 1
ATOM 769 N N . PRO A 1 98 ? 2.164 3.097 -16.953 1.00 93.44 98 PRO A N 1
ATOM 770 C CA . PRO A 1 98 ? 1.527 2.575 -18.153 1.00 93.44 98 PRO A CA 1
ATOM 771 C C . PRO A 1 98 ? 0.041 2.283 -17.941 1.00 93.44 98 PRO A C 1
ATOM 773 O O . PRO A 1 98 ? -0.406 2.018 -16.824 1.00 93.44 98 PRO A O 1
ATOM 776 N N . ALA A 1 99 ? -0.710 2.237 -19.043 1.00 91.69 99 ALA A N 1
ATOM 777 C CA . ALA A 1 99 ? -2.138 1.922 -19.030 1.00 91.69 99 ALA A CA 1
ATOM 778 C C . ALA A 1 99 ? -2.460 0.543 -18.419 1.00 91.69 99 ALA A C 1
ATOM 780 O O . ALA A 1 99 ? -3.558 0.346 -17.915 1.00 91.69 99 ALA A O 1
ATOM 781 N N . THR A 1 100 ? -1.504 -0.392 -18.401 1.00 90.44 100 THR A N 1
ATOM 782 C CA . THR A 1 100 ? -1.638 -1.703 -17.741 1.00 90.44 100 THR A CA 1
ATOM 783 C C . THR A 1 100 ? -1.871 -1.587 -16.228 1.00 90.44 100 THR A C 1
ATOM 785 O O . THR A 1 100 ? -2.534 -2.440 -15.647 1.00 90.44 100 THR A O 1
ATOM 788 N N . PHE A 1 101 ? -1.399 -0.511 -15.585 1.00 92.00 101 PHE A N 1
ATOM 789 C CA . PHE A 1 101 ? -1.622 -0.221 -14.161 1.00 92.00 101 PHE A CA 1
ATOM 790 C C . PHE A 1 101 ? -2.933 0.534 -13.893 1.00 92.00 101 PHE A C 1
ATOM 792 O O . PHE A 1 101 ? -3.189 0.952 -12.759 1.00 92.00 101 PHE A O 1
ATOM 799 N N . LEU A 1 102 ? -3.749 0.777 -14.921 1.00 92.44 102 LEU A N 1
ATOM 800 C CA . LEU A 1 102 ? -5.072 1.373 -14.768 1.00 92.44 102 LEU A CA 1
ATOM 801 C C . LEU A 1 102 ? -6.133 0.268 -14.669 1.00 92.44 102 LEU A C 1
ATOM 803 O O . LEU A 1 102 ? -6.024 -0.745 -15.365 1.00 92.44 102 LEU A O 1
ATOM 807 N N . PRO A 1 103 ? -7.166 0.446 -13.826 1.00 91.75 103 PRO A N 1
ATOM 808 C CA . PRO A 1 103 ? -8.324 -0.434 -13.849 1.00 91.75 103 PRO A CA 1
ATOM 809 C C . PRO A 1 103 ? -8.985 -0.432 -15.232 1.00 91.75 103 PRO A C 1
ATOM 811 O O . PRO A 1 103 ? -9.223 0.629 -15.807 1.00 91.75 103 PRO A O 1
ATOM 814 N N . LEU A 1 104 ? -9.317 -1.616 -15.743 1.00 91.19 104 LEU A N 1
ATOM 815 C CA . LEU A 1 104 ? -10.199 -1.788 -16.900 1.00 91.19 104 LEU A CA 1
ATOM 816 C C . LEU A 1 104 ? -11.644 -1.435 -16.548 1.00 91.19 104 LEU A C 1
ATOM 818 O O . LEU A 1 104 ? -12.372 -0.885 -17.369 1.00 91.19 104 LEU A O 1
ATOM 822 N N . ALA A 1 105 ? -12.046 -1.770 -15.324 1.00 90.62 105 ALA A N 1
ATOM 823 C CA . ALA A 1 105 ? -13.324 -1.389 -14.754 1.00 90.62 105 ALA A CA 1
ATOM 824 C C . ALA A 1 105 ? -13.146 -1.063 -13.272 1.00 90.62 105 ALA A C 1
ATOM 826 O O . ALA A 1 105 ? -12.316 -1.662 -12.581 1.00 90.62 105 ALA A O 1
ATOM 827 N N . TYR A 1 106 ? -13.946 -0.113 -12.806 1.00 93.06 106 TYR A N 1
ATOM 828 C CA . TYR A 1 106 ? -14.002 0.317 -11.420 1.00 93.06 106 TYR A CA 1
ATOM 829 C C . TYR A 1 106 ? -15.465 0.540 -11.046 1.00 93.06 106 TYR A C 1
ATOM 831 O O . TYR A 1 106 ? -16.177 1.257 -11.751 1.00 93.06 106 TYR A O 1
ATOM 839 N N . SER A 1 107 ? -15.891 -0.063 -9.943 1.00 92.50 107 SER A N 1
ATOM 840 C CA . SER A 1 107 ? -17.135 0.265 -9.257 1.00 92.50 107 SER A CA 1
ATOM 841 C C . SER A 1 107 ? -16.798 0.631 -7.824 1.00 92.50 107 SER A C 1
ATOM 843 O O . SER A 1 107 ? -16.051 -0.093 -7.161 1.00 92.50 107 SER A O 1
ATOM 845 N N . ASP A 1 108 ? -17.350 1.748 -7.364 1.00 91.56 108 ASP A N 1
ATOM 846 C CA . ASP A 1 108 ? -17.247 2.132 -5.961 1.00 91.56 108 ASP A CA 1
ATOM 847 C C . ASP A 1 108 ? -18.012 1.143 -5.072 1.00 91.56 108 ASP A C 1
ATOM 849 O O . ASP A 1 108 ? -18.829 0.362 -5.576 1.00 91.56 108 ASP A O 1
ATOM 853 N N . SER A 1 109 ? -17.736 1.161 -3.769 1.00 88.69 109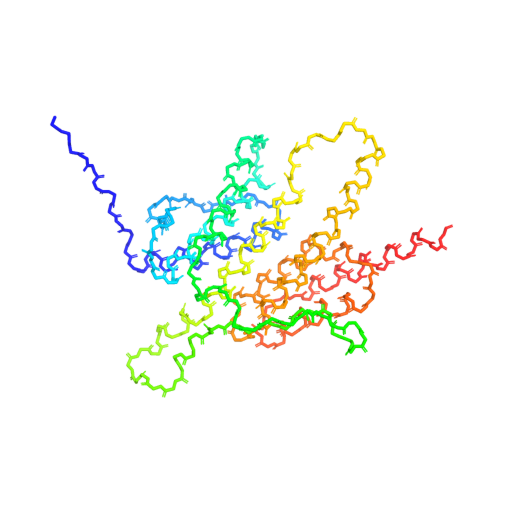 SER A N 1
ATOM 854 C CA . SER A 1 109 ? -18.457 0.317 -2.819 1.00 88.69 109 SER A CA 1
ATOM 855 C C . SER A 1 109 ? -19.908 0.783 -2.651 1.00 88.69 109 SER A C 1
ATOM 857 O O . SER A 1 109 ? -20.192 1.975 -2.538 1.00 88.69 109 SER A O 1
ATOM 859 N N . ASP A 1 110 ? -20.848 -0.165 -2.641 1.00 84.69 110 ASP A N 1
ATOM 860 C CA . ASP A 1 110 ? -22.261 0.103 -2.370 1.00 84.69 110 ASP A CA 1
ATOM 861 C C . ASP A 1 110 ? -22.663 -0.426 -0.990 1.00 84.69 110 ASP A C 1
ATOM 863 O O . ASP A 1 110 ? -22.988 -1.605 -0.801 1.00 84.69 110 ASP A O 1
ATOM 867 N N . THR A 1 111 ? -22.709 0.484 -0.016 1.00 78.19 111 THR A N 1
ATOM 868 C CA . THR A 1 111 ? -23.110 0.168 1.360 1.00 78.19 111 THR A CA 1
ATOM 869 C C . THR A 1 111 ? -24.528 -0.413 1.432 1.00 78.19 111 THR A C 1
ATOM 871 O O . THR A 1 111 ? -24.799 -1.241 2.299 1.00 78.19 111 THR A O 1
ATOM 874 N N . ASN A 1 112 ? -25.431 -0.068 0.500 1.00 80.00 112 ASN A N 1
ATOM 875 C CA . ASN A 1 112 ? -26.794 -0.622 0.477 1.00 80.00 112 ASN A CA 1
ATOM 876 C C . ASN A 1 112 ? -26.816 -2.102 0.079 1.00 80.00 112 ASN A C 1
ATOM 878 O O . ASN A 1 112 ? -27.769 -2.816 0.390 1.00 80.00 112 ASN A O 1
ATOM 882 N N . ARG A 1 113 ? -25.770 -2.566 -0.611 1.00 79.06 113 ARG A N 1
ATOM 883 C CA . ARG A 1 113 ? -25.581 -3.965 -1.014 1.00 79.06 113 ARG A CA 1
ATOM 884 C C . ARG A 1 113 ? -24.648 -4.721 -0.065 1.00 79.06 113 ARG A C 1
ATOM 886 O O . ARG A 1 113 ? -24.358 -5.888 -0.311 1.00 79.06 113 ARG A O 1
ATOM 893 N N . GLY A 1 114 ? -24.213 -4.078 1.023 1.00 79.88 114 GLY A N 1
ATOM 894 C CA . GLY A 1 114 ? -23.244 -4.632 1.969 1.00 79.88 114 GLY A CA 1
ATOM 895 C C . GLY A 1 114 ? -21.821 -4.711 1.409 1.00 79.88 114 GLY A C 1
ATOM 896 O O . GLY A 1 114 ? -20.989 -5.429 1.959 1.00 79.88 114 GLY A O 1
ATOM 897 N N . GLU A 1 115 ? -21.535 -4.007 0.312 1.00 88.69 115 GLU A N 1
ATOM 898 C CA . GLU A 1 115 ? -20.203 -3.944 -0.283 1.00 88.69 115 GLU A CA 1
ATOM 899 C C . GLU A 1 115 ? -19.383 -2.875 0.452 1.00 88.69 115 GLU A C 1
ATOM 901 O O . GLU A 1 115 ? -19.790 -1.719 0.554 1.00 88.69 115 GLU A O 1
ATOM 906 N N . VAL A 1 116 ? -18.225 -3.269 0.987 1.00 93.38 116 VAL A N 1
ATOM 907 C CA . VAL A 1 116 ? -17.311 -2.366 1.712 1.00 93.38 116 VAL A CA 1
ATOM 908 C C . VAL A 1 116 ? -16.137 -1.936 0.834 1.00 93.38 116 VAL A C 1
ATOM 910 O O . VAL A 1 116 ? -15.718 -0.781 0.862 1.00 93.38 116 VAL A O 1
ATOM 913 N N . PHE A 1 117 ? -15.595 -2.865 0.047 1.00 95.06 117 PHE A N 1
ATOM 914 C CA . PHE A 1 117 ? -14.450 -2.613 -0.823 1.00 95.06 117 PHE A CA 1
ATOM 915 C C . PHE A 1 117 ? -14.908 -2.260 -2.240 1.00 95.06 117 PHE A C 1
ATOM 917 O O . PHE A 1 117 ? -15.902 -2.818 -2.707 1.00 95.06 117 PHE A O 1
ATOM 924 N N . PRO A 1 118 ? -14.173 -1.394 -2.958 1.00 94.25 118 PRO A N 1
ATOM 925 C CA . PRO A 1 118 ? -14.441 -1.159 -4.368 1.00 94.25 118 PR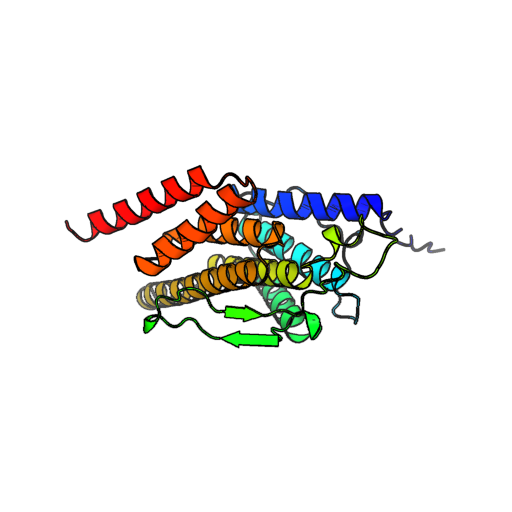O A CA 1
ATOM 926 C C . PRO A 1 118 ? -14.173 -2.428 -5.183 1.00 94.25 118 PRO A C 1
ATOM 928 O O . PRO A 1 118 ? -13.223 -3.173 -4.918 1.00 94.25 118 PRO A O 1
ATOM 931 N N . HIS A 1 119 ? -14.979 -2.648 -6.218 1.00 92.31 119 HIS A N 1
ATOM 932 C CA . HIS A 1 119 ? -14.749 -3.710 -7.192 1.00 92.31 119 HIS A CA 1
ATOM 933 C C . HIS A 1 119 ? -13.875 -3.176 -8.322 1.00 92.31 119 HIS A C 1
ATOM 935 O O . HIS A 1 119 ? -14.278 -2.302 -9.093 1.00 92.31 119 HIS A O 1
ATOM 941 N N . ILE A 1 120 ? -12.664 -3.719 -8.424 1.00 93.12 120 ILE A N 1
ATOM 942 C CA . ILE A 1 120 ? -11.650 -3.265 -9.373 1.00 93.12 120 ILE A CA 1
ATOM 943 C C . ILE A 1 120 ? -11.264 -4.435 -10.264 1.00 93.12 120 ILE A C 1
ATOM 945 O O . ILE A 1 120 ? -10.991 -5.527 -9.774 1.00 93.12 120 ILE A O 1
ATOM 949 N N . LEU A 1 121 ? -11.211 -4.206 -11.572 1.00 89.69 121 LEU A N 1
ATOM 950 C CA . LEU A 1 121 ? -10.718 -5.186 -12.534 1.00 89.69 121 LEU A CA 1
ATOM 951 C C . LEU A 1 121 ? -9.458 -4.641 -13.191 1.00 89.69 121 LEU A C 1
ATOM 953 O O . LEU A 1 121 ? -9.521 -3.666 -13.937 1.00 89.69 121 LEU A O 1
ATOM 957 N N . TYR A 1 122 ? -8.315 -5.271 -12.936 1.00 87.12 122 TYR A N 1
ATOM 958 C CA . TYR A 1 122 ? -7.078 -4.982 -13.659 1.00 87.12 122 TYR A CA 1
ATOM 959 C C . TYR A 1 122 ? -6.928 -5.902 -14.861 1.00 87.12 122 TYR A C 1
ATOM 961 O O . TYR A 1 122 ? -7.388 -7.046 -14.852 1.00 87.12 122 TYR A O 1
ATOM 969 N N . LEU A 1 123 ? -6.201 -5.426 -15.873 1.00 76.88 123 LEU A N 1
ATOM 970 C CA . LEU A 1 123 ? -5.685 -6.283 -16.932 1.00 76.88 123 LEU A CA 1
ATOM 971 C C . LEU A 1 123 ? -4.577 -7.166 -16.341 1.00 76.88 123 LEU A C 1
ATOM 973 O O . LEU A 1 123 ? -3.388 -6.902 -16.498 1.00 76.88 123 LEU A O 1
ATOM 977 N N . SER A 1 124 ? -4.963 -8.203 -15.603 1.00 64.88 124 SER A N 1
ATOM 978 C CA . SER A 1 124 ? -4.019 -9.235 -15.211 1.00 64.88 124 SER A CA 1
ATOM 979 C C . SER A 1 124 ? -3.677 -10.025 -16.468 1.00 64.88 124 SER A C 1
ATOM 981 O O . SER A 1 124 ? -4.560 -10.604 -17.103 1.00 64.88 124 SER A O 1
ATOM 983 N N . HIS A 1 125 ? -2.402 -10.029 -16.859 1.00 52.75 125 HIS A N 1
ATOM 984 C CA . HIS A 1 125 ? -1.911 -10.932 -17.893 1.00 52.75 125 HIS A CA 1
ATOM 985 C C . HIS A 1 125 ? -2.057 -12.367 -17.363 1.00 52.75 125 HIS A C 1
ATOM 987 O O . HIS A 1 125 ? -1.135 -12.934 -16.781 1.00 52.75 125 HIS A O 1
ATOM 993 N N . ALA A 1 126 ? -3.230 -12.967 -17.562 1.00 44.66 126 ALA A N 1
ATOM 994 C CA . ALA A 1 126 ? -3.443 -14.395 -17.418 1.00 44.66 126 ALA A CA 1
ATOM 995 C C . ALA A 1 126 ? -2.703 -15.108 -18.560 1.00 44.66 126 ALA A C 1
ATOM 997 O O . ALA A 1 126 ? -3.302 -15.678 -19.468 1.00 44.66 126 ALA A O 1
ATOM 998 N N . VAL A 1 127 ? -1.369 -15.091 -18.543 1.00 41.34 127 VAL A N 1
ATOM 999 C CA . VAL A 1 127 ? -0.567 -16.067 -19.291 1.00 41.34 127 VAL A CA 1
ATOM 1000 C C . VAL A 1 127 ? -0.577 -17.375 -18.509 1.00 41.34 127 VAL A C 1
ATOM 1002 O O . VAL A 1 127 ? 0.416 -17.824 -17.951 1.00 41.34 127 VAL A O 1
ATOM 1005 N N . GLY A 1 128 ? -1.764 -17.967 -18.454 1.00 42.66 128 GLY A N 1
ATOM 1006 C CA . GLY A 1 128 ? -2.043 -19.247 -17.831 1.00 42.66 128 GLY A CA 1
ATOM 1007 C C . GLY A 1 128 ? -3.029 -20.032 -18.682 1.00 42.66 128 GLY A C 1
ATOM 1008 O O . GLY A 1 128 ? -4.106 -20.350 -18.200 1.00 42.66 128 GLY A O 1
ATOM 1009 N N . SER A 1 129 ? -2.690 -20.296 -19.953 1.00 41.22 129 SER A N 1
ATOM 1010 C CA . SER A 1 129 ? -3.202 -21.488 -20.665 1.00 41.22 129 SER A CA 1
ATOM 1011 C C . SER A 1 129 ? -2.544 -21.839 -22.011 1.00 41.22 129 SER A C 1
ATOM 1013 O O . SER A 1 129 ? -2.764 -22.949 -22.471 1.00 41.22 129 SER A O 1
ATOM 1015 N N . PHE A 1 130 ? -1.712 -21.000 -22.650 1.00 43.97 130 PHE A N 1
ATOM 1016 C CA . PHE A 1 130 ? -1.220 -21.320 -24.014 1.00 43.97 130 PHE A CA 1
ATOM 1017 C C . PHE A 1 130 ? 0.269 -21.035 -24.307 1.00 43.97 130 PHE A C 1
ATOM 1019 O O . PHE A 1 130 ? 0.641 -20.830 -25.458 1.00 43.97 130 PHE A O 1
ATOM 1026 N N . ALA A 1 131 ? 1.157 -21.064 -23.308 1.00 43.03 131 ALA A N 1
ATOM 1027 C CA . ALA A 1 131 ? 2.607 -21.031 -23.555 1.00 43.03 131 ALA A CA 1
ATOM 1028 C C . ALA A 1 131 ? 3.299 -22.230 -22.876 1.00 43.03 131 ALA A C 1
ATOM 1030 O O . ALA A 1 131 ? 3.605 -22.163 -21.685 1.00 43.03 131 ALA A O 1
ATOM 1031 N N . PRO A 1 132 ? 3.563 -23.335 -23.599 1.00 44.50 132 PRO A N 1
ATOM 1032 C CA . PRO A 1 132 ? 4.040 -24.591 -23.014 1.00 44.50 132 PRO A CA 1
ATOM 1033 C C . PRO A 1 132 ? 5.521 -24.596 -22.578 1.00 44.50 132 PRO A C 1
ATOM 1035 O O . PRO A 1 132 ? 6.079 -25.672 -22.399 1.00 44.50 132 PRO A O 1
ATOM 1038 N N . PHE A 1 133 ? 6.192 -23.447 -22.400 1.00 42.78 133 PHE A N 1
ATOM 1039 C CA . PHE A 1 133 ? 7.658 -23.445 -22.235 1.00 42.78 133 PHE A CA 1
ATOM 1040 C C . PHE A 1 133 ? 8.257 -22.616 -21.083 1.00 42.78 133 PHE A C 1
ATOM 1042 O O . PHE A 1 133 ? 9.477 -22.556 -20.970 1.00 42.78 133 PHE A O 1
ATOM 1049 N N . SER A 1 134 ? 7.483 -21.984 -20.189 1.00 42.00 134 SER A N 1
ATOM 1050 C CA . SER A 1 134 ? 8.076 -21.274 -19.026 1.00 42.00 134 SER A CA 1
ATOM 1051 C C . SER A 1 134 ? 7.114 -21.115 -17.841 1.00 42.00 134 SER A C 1
ATOM 1053 O O . SER A 1 134 ? 6.781 -20.005 -17.428 1.00 42.00 134 SER A O 1
ATOM 1055 N N . ILE A 1 135 ? 6.700 -22.239 -17.257 1.00 46.00 135 ILE A N 1
ATOM 1056 C CA . ILE A 1 135 ? 5.921 -22.301 -16.003 1.00 46.00 135 ILE A CA 1
ATOM 1057 C C . ILE A 1 135 ? 6.624 -21.620 -14.811 1.00 46.00 135 ILE A C 1
ATOM 1059 O O . ILE A 1 135 ? 5.955 -21.139 -13.903 1.00 46.00 135 ILE A O 1
ATOM 1063 N N . GLU A 1 136 ? 7.950 -21.472 -14.843 1.00 46.56 136 GLU A N 1
ATOM 1064 C CA . GLU A 1 136 ? 8.716 -20.802 -13.779 1.00 46.56 136 GLU A CA 1
ATOM 1065 C C . GLU A 1 136 ? 8.593 -19.262 -13.805 1.00 46.56 136 GLU A C 1
ATOM 1067 O O . GLU A 1 136 ? 8.725 -18.605 -12.775 1.00 46.56 136 GLU A O 1
ATOM 1072 N N . ARG A 1 137 ? 8.295 -18.659 -14.970 1.00 43.75 137 ARG A N 1
ATOM 1073 C CA . ARG A 1 137 ? 8.176 -17.193 -15.120 1.00 43.75 137 ARG A CA 1
ATOM 1074 C C . ARG A 1 137 ? 6.758 -16.669 -14.912 1.00 43.75 137 ARG A C 1
ATOM 1076 O O . ARG A 1 137 ? 6.604 -15.544 -14.441 1.00 43.75 137 ARG A O 1
ATOM 1083 N N . ALA A 1 138 ? 5.741 -17.472 -15.226 1.00 43.38 138 ALA A N 1
ATOM 1084 C CA . ALA A 1 138 ? 4.334 -17.067 -15.158 1.00 43.38 138 ALA A CA 1
ATOM 1085 C C . ALA A 1 138 ? 3.882 -16.719 -13.727 1.00 43.38 138 ALA A C 1
ATOM 1087 O O . ALA A 1 138 ? 3.155 -15.749 -13.526 1.00 43.38 138 ALA A O 1
ATOM 1088 N N . TRP A 1 139 ? 4.379 -17.441 -12.718 1.00 45.81 139 TRP A N 1
ATOM 1089 C CA . TRP A 1 139 ? 4.051 -17.170 -11.313 1.00 45.81 139 TRP A CA 1
ATOM 1090 C C . TRP A 1 139 ? 4.733 -15.906 -10.759 1.00 45.81 139 TRP A C 1
ATOM 1092 O O . TRP A 1 139 ? 4.212 -15.268 -9.852 1.00 45.81 139 TRP A O 1
ATOM 1102 N N . LEU A 1 140 ? 5.883 -15.514 -11.323 1.00 46.75 140 LEU A N 1
ATOM 1103 C CA . LEU A 1 140 ? 6.625 -14.311 -10.917 1.00 46.75 140 LEU A CA 1
ATOM 1104 C C . LEU A 1 140 ? 6.120 -13.024 -11.591 1.00 46.75 140 LEU A C 1
ATOM 1106 O O . LEU A 1 140 ? 6.360 -11.939 -11.067 1.00 46.75 140 LEU A O 1
ATOM 1110 N N . THR A 1 141 ? 5.448 -13.136 -12.743 1.00 50.69 141 THR A N 1
ATOM 1111 C CA . THR A 1 141 ? 4.970 -11.988 -13.544 1.00 50.69 141 THR A CA 1
ATOM 1112 C C . THR A 1 141 ? 3.454 -11.777 -13.495 1.00 50.69 141 THR A C 1
ATOM 1114 O O . THR A 1 141 ? 2.984 -10.693 -13.845 1.00 50.69 141 THR A O 1
ATOM 1117 N N . SER A 1 142 ? 2.677 -12.761 -13.032 1.00 62.28 142 SER A N 1
ATOM 1118 C CA . SER A 1 142 ? 1.243 -12.577 -12.792 1.00 62.28 142 SER A CA 1
ATOM 1119 C C . SER A 1 142 ? 1.016 -11.608 -11.628 1.00 62.28 142 SER A C 1
ATOM 1121 O O . SER A 1 142 ? 1.601 -11.750 -10.556 1.00 62.28 142 SER A O 1
ATOM 1123 N N . GLY A 1 143 ? 0.184 -10.590 -11.853 1.00 80.31 143 GLY A N 1
ATOM 1124 C CA . GLY A 1 143 ? -0.210 -9.636 -10.815 1.00 80.31 143 GLY A CA 1
ATOM 1125 C C . GLY A 1 143 ? 0.784 -8.502 -10.553 1.00 80.31 143 GLY A C 1
ATOM 1126 O O . GLY A 1 143 ? 0.593 -7.771 -9.587 1.00 80.31 143 GLY A O 1
ATOM 1127 N N . LEU A 1 144 ? 1.807 -8.299 -11.397 1.00 87.19 144 LEU A N 1
ATOM 1128 C CA . LEU A 1 144 ? 2.756 -7.178 -11.264 1.00 87.19 144 LEU A CA 1
ATOM 1129 C C . LEU A 1 144 ? 2.053 -5.823 -11.113 1.00 87.19 144 LEU A C 1
ATOM 1131 O O . LEU A 1 144 ? 2.419 -5.028 -10.251 1.00 87.19 144 LEU A O 1
ATOM 1135 N N . GLN A 1 145 ? 0.996 -5.595 -11.893 1.00 90.50 145 GLN A N 1
ATOM 1136 C CA . GLN A 1 145 ? 0.209 -4.365 -11.848 1.00 90.50 145 GLN A CA 1
ATOM 1137 C C . GLN A 1 145 ? -0.447 -4.193 -10.474 1.00 90.50 145 GLN A C 1
ATOM 1139 O O . GLN A 1 145 ? -0.305 -3.147 -9.846 1.00 90.50 145 GLN A O 1
ATOM 1144 N N . VAL A 1 146 ? -1.082 -5.255 -9.970 1.00 94.00 146 VAL A N 1
ATOM 1145 C CA . VAL A 1 146 ? -1.731 -5.276 -8.652 1.00 94.00 146 VAL A CA 1
ATOM 1146 C C . VAL A 1 146 ? -0.697 -5.053 -7.547 1.00 94.00 146 VAL A C 1
ATOM 1148 O O . VAL A 1 146 ? -0.891 -4.183 -6.704 1.00 94.00 146 VAL A O 1
ATOM 1151 N N . VAL A 1 147 ? 0.444 -5.754 -7.594 1.00 94.12 147 VAL A N 1
ATOM 1152 C CA . VAL A 1 147 ? 1.566 -5.574 -6.656 1.00 94.12 147 VAL A CA 1
ATOM 1153 C C . VAL A 1 147 ? 2.076 -4.133 -6.674 1.00 94.12 147 VAL A C 1
ATOM 1155 O O . VAL A 1 147 ? 2.306 -3.552 -5.613 1.00 94.12 147 VAL A O 1
ATOM 1158 N N . GLY A 1 148 ? 2.251 -3.538 -7.853 1.00 95.00 148 GLY A N 1
ATOM 1159 C CA . GLY A 1 148 ? 2.700 -2.157 -7.977 1.00 95.00 148 GLY A CA 1
ATOM 1160 C C . GLY A 1 148 ? 1.703 -1.169 -7.376 1.00 95.00 148 GLY A C 1
ATOM 1161 O O . GLY A 1 148 ? 2.098 -0.296 -6.602 1.00 95.00 148 GLY A O 1
ATOM 1162 N N . VAL A 1 149 ? 0.409 -1.336 -7.663 1.00 96.75 149 VAL A N 1
ATOM 1163 C CA . VAL A 1 149 ? -0.638 -0.445 -7.145 1.00 96.75 149 VAL A CA 1
ATOM 1164 C C . VAL A 1 149 ? -0.763 -0.551 -5.623 1.00 96.75 149 VAL A C 1
ATOM 1166 O O . VAL A 1 149 ? -0.769 0.486 -4.963 1.00 96.75 149 VAL A O 1
ATOM 1169 N N . VAL A 1 150 ? -0.771 -1.755 -5.030 1.00 97.44 150 VAL A N 1
ATOM 1170 C CA . VAL A 1 150 ? -0.850 -1.879 -3.559 1.00 97.44 150 VAL A CA 1
ATOM 1171 C C . VAL A 1 150 ? 0.352 -1.245 -2.850 1.00 97.44 150 VAL A C 1
ATOM 1173 O O . VAL A 1 150 ? 0.191 -0.661 -1.780 1.00 97.44 150 VAL A O 1
ATOM 1176 N N . HIS A 1 151 ? 1.551 -1.295 -3.445 1.00 97.81 151 HIS A N 1
ATOM 1177 C CA . HIS A 1 151 ? 2.728 -0.622 -2.884 1.00 97.81 151 HIS A CA 1
ATOM 1178 C C . HIS A 1 151 ? 2.647 0.902 -3.037 1.00 97.81 151 HIS A C 1
ATOM 1180 O O . HIS A 1 151 ? 3.102 1.608 -2.139 1.00 97.81 151 HIS A O 1
ATOM 1186 N N . SER A 1 152 ? 2.048 1.420 -4.118 1.00 98.00 152 SER A N 1
ATOM 1187 C CA . SER A 1 152 ? 1.761 2.859 -4.244 1.00 98.00 152 SER A CA 1
ATOM 1188 C C . SER A 1 152 ? 0.777 3.320 -3.170 1.00 98.00 152 SER A C 1
ATOM 1190 O O . SER A 1 152 ? 1.060 4.278 -2.457 1.00 98.00 152 SER A O 1
ATOM 1192 N N . ILE A 1 153 ? -0.331 2.596 -2.985 1.00 98.31 153 ILE A N 1
ATOM 1193 C CA . ILE A 1 153 ? -1.344 2.920 -1.970 1.00 98.31 153 ILE A CA 1
ATOM 1194 C C . ILE A 1 153 ? -0.730 2.888 -0.564 1.00 98.31 153 ILE A C 1
ATOM 1196 O O . ILE A 1 153 ? -0.925 3.815 0.227 1.00 98.31 153 ILE A O 1
ATOM 1200 N N . LEU A 1 154 ? 0.068 1.862 -0.246 1.00 98.25 154 LEU A N 1
ATOM 1201 C CA . LEU A 1 154 ? 0.761 1.776 1.040 1.00 98.25 154 LEU A CA 1
ATOM 1202 C C . LEU A 1 154 ? 1.722 2.958 1.252 1.00 98.25 154 LEU A C 1
ATOM 1204 O O . LEU A 1 154 ? 1.740 3.541 2.337 1.00 98.25 154 LEU A O 1
ATOM 1208 N N . ALA A 1 155 ? 2.496 3.333 0.229 1.00 98.00 155 ALA A N 1
ATOM 1209 C CA . ALA A 1 155 ? 3.409 4.473 0.287 1.00 98.00 155 ALA A CA 1
ATOM 1210 C C . ALA A 1 155 ? 2.658 5.792 0.541 1.00 98.00 155 ALA A C 1
ATOM 1212 O O . ALA A 1 155 ? 3.011 6.528 1.462 1.00 98.00 155 ALA A O 1
ATOM 1213 N N . GLN A 1 156 ? 1.579 6.053 -0.200 1.00 97.75 156 GLN A N 1
ATOM 1214 C CA . GLN A 1 156 ? 0.725 7.229 -0.003 1.00 97.75 156 GLN A CA 1
ATOM 1215 C C . GLN A 1 156 ? 0.130 7.274 1.408 1.00 97.75 156 GLN A C 1
ATOM 1217 O O . GLN A 1 156 ? 0.180 8.307 2.076 1.00 97.75 156 GLN A O 1
ATOM 1222 N N . THR A 1 157 ? -0.374 6.140 1.900 1.00 97.44 157 THR A N 1
ATOM 1223 C CA . THR A 1 157 ? -0.971 6.040 3.242 1.00 97.44 157 THR A CA 1
ATOM 1224 C C . THR A 1 157 ? 0.056 6.324 4.342 1.00 97.44 157 THR A C 1
ATOM 1226 O O . THR A 1 157 ? -0.231 7.030 5.312 1.00 97.44 157 THR A O 1
ATOM 1229 N N . LEU A 1 158 ? 1.286 5.822 4.182 1.00 96.44 158 LEU A N 1
ATOM 1230 C CA . LEU A 1 158 ? 2.396 6.120 5.086 1.00 96.44 158 LEU A CA 1
ATOM 1231 C C . LEU A 1 158 ? 2.781 7.605 5.040 1.00 96.44 158 LEU A C 1
ATOM 1233 O O . LEU A 1 158 ? 2.942 8.214 6.097 1.00 96.44 158 LEU A O 1
ATOM 1237 N N . LEU A 1 159 ? 2.877 8.214 3.855 1.00 95.56 159 LEU A N 1
ATOM 1238 C CA . LEU A 1 159 ? 3.165 9.646 3.725 1.00 95.56 159 LEU A CA 1
ATOM 1239 C C . LEU A 1 159 ? 2.097 10.501 4.420 1.00 95.56 159 LEU A C 1
ATOM 1241 O O . LEU A 1 159 ? 2.455 11.386 5.191 1.00 95.56 159 LEU A O 1
ATOM 1245 N N . MET A 1 160 ? 0.810 10.176 4.257 1.00 93.81 160 MET A N 1
ATOM 1246 C CA . MET A 1 160 ? -0.281 10.860 4.966 1.00 93.81 160 MET A CA 1
ATOM 1247 C C . MET A 1 160 ? -0.134 10.775 6.489 1.00 93.81 160 MET A C 1
ATOM 1249 O O . MET A 1 160 ? -0.346 11.764 7.189 1.00 93.81 160 MET A O 1
ATOM 1253 N N . CYS A 1 161 ? 0.259 9.614 7.020 1.00 90.88 161 CYS A N 1
ATOM 1254 C CA . CYS A 1 161 ? 0.448 9.426 8.461 1.00 90.88 161 CYS A CA 1
ATOM 1255 C C . CYS A 1 161 ? 1.638 10.207 9.031 1.00 90.88 161 CYS A C 1
ATOM 1257 O O . CYS A 1 161 ? 1.640 10.536 10.218 1.00 90.88 161 CYS A O 1
ATOM 1259 N N . TYR A 1 162 ? 2.655 10.463 8.209 1.00 89.50 162 TYR A N 1
ATOM 1260 C CA . TYR A 1 162 ? 3.937 11.027 8.624 1.00 89.50 162 TYR A CA 1
ATOM 1261 C C . TYR A 1 162 ? 4.224 12.403 8.005 1.00 89.50 162 TYR A C 1
ATOM 1263 O O . TYR A 1 162 ? 5.385 12.812 7.943 1.00 89.50 162 TYR A O 1
ATOM 1271 N N . ASP A 1 163 ? 3.177 13.125 7.597 1.00 87.94 163 ASP A N 1
ATOM 1272 C CA . ASP A 1 163 ? 3.265 14.508 7.128 1.00 87.94 163 ASP A CA 1
ATOM 1273 C C . ASP A 1 163 ? 3.891 15.409 8.218 1.00 87.94 163 ASP A C 1
ATOM 1275 O O . ASP A 1 163 ? 3.310 15.553 9.302 1.00 87.94 163 ASP A O 1
ATOM 1279 N N . PRO A 1 164 ? 5.068 16.024 7.975 1.00 84.81 164 PRO A N 1
ATOM 1280 C CA . PRO A 1 164 ? 5.733 16.874 8.956 1.00 84.81 164 PRO A CA 1
ATOM 1281 C C . PRO A 1 164 ? 5.186 18.310 8.987 1.00 84.81 164 PRO A C 1
ATOM 1283 O O . PRO A 1 164 ? 5.701 19.133 9.748 1.00 84.81 164 PRO A O 1
ATOM 1286 N N . THR A 1 165 ? 4.171 18.639 8.179 1.00 82.00 165 THR A N 1
ATOM 1287 C CA . THR A 1 165 ? 3.626 19.998 8.082 1.00 82.00 165 THR A CA 1
ATOM 1288 C C . THR A 1 165 ? 3.069 20.465 9.437 1.00 82.00 165 THR A C 1
ATOM 1290 O O . THR A 1 165 ? 2.137 19.855 9.974 1.00 82.00 165 THR A O 1
ATOM 1293 N N . PRO A 1 166 ? 3.605 21.558 10.018 1.00 67.00 166 PRO A N 1
ATOM 1294 C CA . PRO A 1 166 ? 3.134 22.061 11.297 1.00 67.00 166 PRO A CA 1
ATOM 1295 C C . PRO A 1 166 ? 1.729 22.643 11.138 1.00 67.00 166 PRO A C 1
ATOM 1297 O O . PRO A 1 166 ? 1.484 23.517 10.311 1.00 67.00 166 PRO A O 1
ATOM 1300 N N . SER A 1 167 ? 0.794 22.181 11.960 1.00 65.00 167 SER A N 1
ATOM 1301 C CA . SER A 1 167 ? -0.555 22.740 12.020 1.00 65.00 167 SER A CA 1
ATOM 1302 C C . SER A 1 167 ? -0.596 23.891 13.037 1.00 65.00 167 SER A C 1
ATOM 1304 O O . SER A 1 167 ? -0.240 23.720 14.205 1.00 65.00 167 SER A O 1
ATOM 1306 N N . THR A 1 168 ? -0.993 25.088 12.598 1.00 60.50 168 THR A N 1
ATOM 1307 C CA . THR A 1 168 ? -0.815 26.352 13.347 1.00 60.50 168 THR A CA 1
ATOM 1308 C C . THR A 1 168 ? -1.813 26.565 14.498 1.00 60.50 168 THR A C 1
ATOM 1310 O O . THR A 1 168 ? -1.503 27.293 15.434 1.00 60.50 168 THR A O 1
ATOM 1313 N N . MET A 1 169 ? -2.987 25.918 14.490 1.00 67.31 169 MET A N 1
ATOM 1314 C CA . MET A 1 169 ? -4.051 26.127 15.494 1.00 67.31 169 MET A CA 1
ATOM 1315 C C . MET A 1 169 ? -4.656 24.812 15.984 1.00 67.31 169 MET A C 1
ATOM 1317 O O . MET A 1 169 ? -4.957 23.952 15.165 1.00 67.31 169 MET A O 1
ATOM 1321 N N . GLU A 1 170 ? -4.905 24.679 17.292 1.00 63.47 170 GLU A N 1
ATOM 1322 C CA . GLU A 1 170 ? -5.352 23.434 17.946 1.00 63.47 170 GLU A CA 1
ATOM 1323 C C . GLU A 1 170 ? -6.669 22.853 17.401 1.00 63.47 170 GLU A C 1
ATOM 1325 O O . GLU A 1 170 ? -6.730 21.667 17.076 1.00 63.47 170 GLU A O 1
ATOM 1330 N N . ASN A 1 171 ? -7.700 23.681 17.208 1.00 62.50 171 ASN A N 1
ATOM 1331 C CA . ASN A 1 171 ? -8.965 23.231 16.611 1.00 62.50 171 ASN A CA 1
ATOM 1332 C C . ASN A 1 171 ? -8.790 22.816 15.144 1.00 62.50 171 ASN A C 1
ATOM 1334 O O . ASN A 1 171 ? -9.342 21.804 14.714 1.00 62.50 171 ASN A O 1
ATOM 1338 N N . SER A 1 172 ? -7.945 23.535 14.402 1.00 70.69 172 SER A N 1
ATOM 1339 C CA . SER A 1 172 ? -7.555 23.145 13.047 1.00 70.69 172 SER A CA 1
ATOM 1340 C C . SER A 1 172 ? -6.743 21.846 13.043 1.00 70.69 172 SER A C 1
ATOM 1342 O O . SER A 1 172 ? -6.858 21.087 12.089 1.00 70.69 172 SER A O 1
ATOM 1344 N N . ARG A 1 173 ? -5.982 21.530 14.109 1.00 72.38 173 ARG A N 1
ATOM 1345 C CA . ARG A 1 173 ? -5.282 20.236 14.249 1.00 72.38 173 ARG A CA 1
ATOM 1346 C C . ARG A 1 173 ? -6.264 19.085 14.391 1.00 72.38 173 ARG A C 1
ATOM 1348 O O . ARG A 1 173 ? -6.107 18.085 13.703 1.00 72.38 173 ARG A O 1
ATOM 1355 N N . LYS A 1 174 ? -7.270 19.224 15.263 1.00 76.06 174 LYS A N 1
ATOM 1356 C CA . LYS A 1 174 ? -8.287 18.179 15.478 1.00 76.06 174 LYS A CA 1
ATOM 1357 C C . LYS A 1 174 ? -9.093 17.921 14.206 1.00 76.06 174 LYS A C 1
ATOM 1359 O O . LYS A 1 174 ? -9.218 16.771 13.802 1.00 76.06 174 LYS A O 1
ATOM 1364 N N . GLY A 1 175 ? -9.566 18.980 13.541 1.00 79.94 175 GLY A N 1
ATOM 1365 C CA . GLY A 1 175 ? -10.277 18.858 12.264 1.00 79.94 175 GLY A CA 1
ATOM 1366 C C . GLY A 1 175 ? -9.415 18.229 11.164 1.00 79.94 175 GLY A C 1
ATOM 1367 O O . GLY A 1 175 ? -9.849 17.287 10.509 1.00 79.94 175 GLY A O 1
ATOM 1368 N N . ALA A 1 176 ? -8.165 18.682 11.016 1.00 81.50 176 ALA A N 1
ATOM 1369 C CA . ALA A 1 176 ? -7.232 18.118 10.041 1.00 81.50 176 ALA A CA 1
ATOM 1370 C C . ALA A 1 176 ? -6.884 16.650 10.328 1.00 81.50 176 ALA A C 1
ATOM 1372 O O . ALA A 1 176 ? -6.691 15.878 9.393 1.00 81.50 176 ALA A O 1
ATOM 1373 N N . GLN A 1 177 ? -6.814 16.250 11.601 1.00 83.69 177 GLN A N 1
ATOM 1374 C CA . GLN A 1 177 ? -6.565 14.861 11.978 1.00 83.69 177 GLN A CA 1
ATOM 1375 C C . GLN A 1 177 ? -7.750 13.958 11.619 1.00 83.69 177 GLN A C 1
ATOM 1377 O O . GLN A 1 177 ? -7.530 12.888 11.068 1.00 83.69 177 GLN A O 1
ATOM 1382 N N . VAL A 1 178 ? -8.988 14.394 11.876 1.00 87.00 178 VAL A N 1
ATOM 1383 C CA . VAL A 1 178 ? -10.191 13.633 11.494 1.00 87.00 178 VAL A CA 1
ATOM 1384 C C . VAL A 1 178 ? -10.269 13.457 9.980 1.00 87.00 178 VAL A C 1
ATOM 1386 O O . VAL A 1 178 ? -10.521 12.354 9.505 1.00 87.00 178 VAL A O 1
ATOM 1389 N N . GLU A 1 179 ? -10.020 14.520 9.216 1.00 89.00 179 GLU A N 1
ATOM 1390 C CA . GLU A 1 179 ? -10.049 14.443 7.754 1.00 89.00 179 GLU A CA 1
ATOM 1391 C C . GLU A 1 179 ? -8.959 13.511 7.214 1.00 89.00 179 GLU A C 1
ATOM 1393 O O . GLU A 1 179 ? -9.212 12.651 6.374 1.00 89.00 179 GLU A O 1
ATOM 1398 N N . ARG A 1 180 ? -7.748 13.611 7.764 1.00 90.62 180 ARG A N 1
ATOM 1399 C CA . ARG A 1 180 ? -6.645 12.707 7.432 1.00 90.62 180 ARG A CA 1
ATOM 1400 C C . ARG A 1 180 ? -6.980 11.252 7.751 1.00 90.62 180 ARG A C 1
ATOM 1402 O O . ARG A 1 180 ? -6.641 10.373 6.967 1.00 90.62 180 ARG A O 1
ATOM 1409 N N . ASP A 1 181 ? -7.635 10.992 8.877 1.00 92.44 181 ASP A N 1
ATOM 1410 C CA . ASP A 1 181 ? -8.014 9.639 9.280 1.00 92.44 181 ASP A CA 1
ATOM 1411 C C . ASP A 1 181 ? -9.045 9.036 8.318 1.00 92.44 181 ASP A C 1
ATOM 1413 O O . ASP A 1 181 ? -8.896 7.874 7.945 1.00 92.44 181 ASP A O 1
ATOM 1417 N N . LYS A 1 182 ? -10.004 9.834 7.827 1.00 94.00 182 LYS A N 1
ATOM 1418 C CA . LYS A 1 182 ? -10.935 9.416 6.765 1.00 94.00 182 LYS A CA 1
ATOM 1419 C C . LYS A 1 182 ? -10.216 9.087 5.461 1.00 94.00 182 LYS A C 1
ATOM 1421 O O . LYS A 1 182 ? -10.489 8.055 4.853 1.00 94.00 182 LYS A O 1
ATOM 1426 N N . LEU A 1 183 ? -9.265 9.924 5.044 1.00 95.25 183 LEU A N 1
ATOM 1427 C CA . LEU A 1 183 ? -8.463 9.657 3.846 1.00 95.25 183 LEU A CA 1
ATOM 1428 C C . LEU A 1 183 ? -7.646 8.366 4.000 1.00 95.25 183 LEU A C 1
ATOM 1430 O O . LEU A 1 183 ? -7.584 7.561 3.076 1.00 95.25 183 LEU A O 1
ATOM 1434 N N . ILE A 1 184 ? -7.065 8.124 5.178 1.00 96.31 184 ILE A N 1
ATOM 1435 C CA . ILE A 1 184 ? -6.346 6.877 5.474 1.00 96.31 184 ILE A CA 1
ATOM 1436 C C . ILE A 1 184 ? -7.291 5.670 5.412 1.00 96.31 184 ILE A C 1
ATOM 1438 O O . ILE A 1 184 ? -6.926 4.658 4.817 1.00 96.31 184 ILE A O 1
ATOM 1442 N N . GLN A 1 185 ? -8.496 5.761 5.984 1.00 96.69 185 GLN A N 1
ATOM 1443 C CA . GLN A 1 185 ? -9.499 4.694 5.893 1.00 96.69 185 GLN A CA 1
ATOM 1444 C C . GLN A 1 185 ? -9.834 4.382 4.426 1.00 96.69 185 GLN A C 1
ATOM 1446 O O . GLN A 1 185 ? -9.738 3.227 4.014 1.00 96.69 185 GLN A O 1
ATOM 1451 N N . GLN A 1 186 ? -10.113 5.404 3.610 1.00 96.50 186 GLN A N 1
ATOM 1452 C CA . GLN A 1 186 ? -10.384 5.241 2.175 1.00 96.50 186 GLN A CA 1
ATOM 1453 C C . GLN A 1 186 ? -9.232 4.541 1.441 1.00 96.50 186 GLN A C 1
ATOM 1455 O O . GLN A 1 186 ? -9.467 3.638 0.639 1.00 96.50 186 GLN A O 1
ATOM 1460 N N . GLN A 1 187 ? -7.981 4.899 1.743 1.00 97.69 187 GLN A N 1
ATOM 1461 C CA . GLN A 1 187 ? -6.819 4.232 1.151 1.00 97.69 187 GLN A CA 1
ATOM 1462 C C . GLN A 1 187 ? -6.702 2.768 1.573 1.00 97.69 187 GLN A C 1
ATOM 1464 O O . GLN A 1 187 ? -6.349 1.925 0.755 1.00 97.69 187 GLN A O 1
ATOM 1469 N N . VAL A 1 188 ? -7.016 2.432 2.826 1.00 98.06 188 VAL A N 1
ATOM 1470 C CA . VAL A 1 188 ? -7.003 1.039 3.299 1.00 98.06 188 VAL A CA 1
ATOM 1471 C C . VAL A 1 188 ? -8.108 0.219 2.626 1.00 98.06 188 VAL A C 1
ATOM 1473 O O . VAL A 1 188 ? -7.859 -0.924 2.241 1.00 98.06 188 VAL A O 1
ATOM 1476 N N . LEU A 1 189 ? -9.297 0.789 2.416 1.00 97.81 189 LEU A N 1
ATOM 1477 C CA . LEU A 1 189 ? -10.367 0.129 1.660 1.00 97.81 189 LEU A CA 1
ATOM 1478 C C . LEU A 1 189 ? -9.965 -0.091 0.196 1.00 97.81 189 LEU A C 1
ATOM 1480 O O . LEU A 1 189 ? -10.119 -1.197 -0.326 1.00 97.81 189 LEU A O 1
ATOM 1484 N N . LEU A 1 190 ? -9.367 0.921 -0.442 1.00 97.81 190 LEU A N 1
ATOM 1485 C CA . LEU A 1 190 ? -8.828 0.817 -1.799 1.00 97.81 190 LEU A CA 1
ATOM 1486 C C . LEU A 1 190 ? -7.706 -0.226 -1.890 1.00 97.81 190 LEU A C 1
ATOM 1488 O O . LEU A 1 190 ? -7.654 -0.991 -2.852 1.00 97.81 190 LEU A O 1
ATOM 1492 N N . LEU A 1 191 ? -6.829 -0.293 -0.886 1.00 97.94 191 LEU A N 1
ATOM 1493 C CA . LEU A 1 191 ? -5.763 -1.289 -0.780 1.00 97.94 191 LEU A CA 1
ATOM 1494 C C . LEU A 1 191 ? -6.336 -2.710 -0.754 1.00 97.94 191 LEU A C 1
ATOM 1496 O O . LEU A 1 191 ? -5.850 -3.583 -1.474 1.00 97.94 191 LEU A O 1
ATOM 1500 N N . CYS A 1 192 ? -7.385 -2.928 0.042 1.00 98.06 192 CYS A N 1
ATOM 1501 C CA . CYS A 1 192 ? -8.071 -4.213 0.137 1.00 98.06 192 CYS A CA 1
ATOM 1502 C C . CYS A 1 192 ? -8.782 -4.571 -1.174 1.00 98.06 192 CYS A C 1
ATOM 1504 O O . CYS A 1 192 ? -8.558 -5.660 -1.693 1.00 98.06 192 CYS A O 1
ATOM 1506 N N . GLY A 1 193 ? -9.556 -3.650 -1.762 1.00 96.88 193 GLY A N 1
ATOM 1507 C CA . GLY A 1 193 ? -10.213 -3.868 -3.059 1.00 96.88 193 GLY A CA 1
ATOM 1508 C C . GLY A 1 193 ? -9.215 -4.143 -4.190 1.00 96.88 193 GLY A C 1
ATOM 1509 O O . GLY A 1 193 ? -9.416 -5.039 -5.008 1.00 96.88 193 GLY A O 1
ATOM 1510 N N . THR A 1 194 ? -8.071 -3.452 -4.184 1.00 96.25 194 THR A N 1
ATOM 1511 C CA . THR A 1 194 ? -6.971 -3.705 -5.125 1.00 96.25 194 THR A CA 1
ATOM 1512 C C . THR A 1 194 ? -6.404 -5.109 -4.940 1.00 96.25 194 THR A C 1
ATOM 1514 O O . THR A 1 194 ? -6.227 -5.820 -5.923 1.00 96.25 194 THR A O 1
ATOM 1517 N N . ALA A 1 195 ? -6.141 -5.553 -3.711 1.00 95.44 195 ALA A N 1
ATOM 1518 C CA . ALA A 1 195 ? -5.634 -6.903 -3.473 1.00 95.44 195 ALA A CA 1
ATOM 1519 C C . ALA A 1 195 ? -6.655 -7.995 -3.849 1.00 95.44 195 ALA A C 1
ATOM 1521 O O . ALA A 1 195 ? -6.280 -8.998 -4.452 1.00 95.44 195 ALA A O 1
ATOM 1522 N N . LEU A 1 196 ? -7.941 -7.775 -3.558 1.00 94.81 196 LEU A N 1
ATOM 1523 C CA . LEU A 1 196 ? -9.031 -8.701 -3.886 1.00 94.81 196 LEU A CA 1
ATOM 1524 C C . LEU A 1 196 ? -9.350 -8.761 -5.388 1.00 94.81 196 LEU A C 1
ATOM 1526 O O . LEU A 1 196 ? -9.879 -9.765 -5.852 1.00 94.81 196 LEU A O 1
ATOM 1530 N N . SER A 1 197 ? -8.969 -7.745 -6.173 1.00 92.62 197 SER A N 1
ATOM 1531 C CA . SER A 1 197 ? -9.115 -7.767 -7.641 1.00 92.62 197 SER A CA 1
ATOM 1532 C C . SER A 1 197 ? -8.416 -8.955 -8.314 1.00 92.62 197 SER A C 1
ATOM 1534 O O . SER A 1 197 ? -8.782 -9.358 -9.418 1.00 92.62 197 SER A O 1
ATOM 1536 N N . ASN A 1 198 ? -7.391 -9.508 -7.660 1.00 90.00 198 ASN A N 1
ATOM 1537 C CA . ASN A 1 198 ? -6.720 -10.726 -8.073 1.00 90.00 198 ASN A CA 1
ATOM 1538 C C . ASN A 1 198 ? -6.208 -11.480 -6.843 1.00 90.00 198 ASN A C 1
ATOM 1540 O O . ASN A 1 198 ? -5.040 -11.372 -6.462 1.00 90.00 198 ASN A O 1
ATOM 1544 N N . GLU A 1 199 ? -7.084 -12.299 -6.269 1.00 89.50 199 GLU A N 1
ATOM 1545 C CA . GLU A 1 199 ? -6.799 -13.096 -5.071 1.00 89.50 199 GLU A CA 1
ATOM 1546 C C . GLU A 1 199 ? -5.642 -14.092 -5.256 1.00 89.50 199 GLU A C 1
ATOM 1548 O O . GLU A 1 199 ? -5.008 -14.492 -4.289 1.00 89.50 199 GLU A O 1
ATOM 1553 N N . SER A 1 200 ? -5.288 -14.455 -6.496 1.00 87.00 200 SER A N 1
ATOM 1554 C CA . SER A 1 200 ? -4.113 -15.304 -6.756 1.00 87.00 200 SER A CA 1
ATOM 1555 C C . SER A 1 200 ? -2.784 -14.569 -6.528 1.00 87.00 200 SER A C 1
ATOM 1557 O O . SER A 1 200 ? -1.724 -15.194 -6.468 1.00 87.00 200 SER A O 1
ATOM 1559 N N . THR A 1 201 ? -2.811 -13.239 -6.391 1.00 89.75 201 THR A N 1
ATOM 1560 C CA . THR A 1 201 ? -1.621 -12.413 -6.156 1.00 89.75 201 THR A CA 1
ATOM 1561 C C . THR A 1 201 ? -1.330 -12.317 -4.657 1.00 89.75 201 THR A C 1
ATOM 1563 O O . THR A 1 201 ? -1.545 -11.281 -4.027 1.00 89.75 201 THR A O 1
ATOM 1566 N N . ILE A 1 202 ? -0.778 -13.389 -4.080 1.00 90.94 202 ILE A N 1
ATOM 1567 C CA . ILE A 1 202 ? -0.473 -13.487 -2.637 1.00 90.94 202 ILE A CA 1
ATOM 1568 C C . ILE A 1 202 ? 0.283 -12.260 -2.085 1.00 90.94 202 ILE A C 1
ATOM 1570 O O . ILE A 1 202 ? -0.112 -11.751 -1.033 1.00 90.94 202 ILE A O 1
ATOM 1574 N N . PRO A 1 203 ? 1.324 -11.710 -2.754 1.00 91.62 203 PRO A N 1
ATOM 1575 C CA . PRO A 1 203 ? 2.015 -10.530 -2.238 1.00 91.62 203 PRO A CA 1
ATOM 1576 C C . PRO A 1 203 ? 1.094 -9.320 -2.041 1.00 91.62 203 PRO A C 1
ATOM 1578 O O . PRO A 1 203 ? 1.328 -8.541 -1.123 1.00 91.62 203 PRO A O 1
ATOM 1581 N N . ALA A 1 204 ? 0.043 -9.171 -2.855 1.00 94.44 204 ALA A N 1
ATOM 1582 C CA . ALA A 1 204 ? -0.906 -8.075 -2.714 1.00 94.44 204 ALA A CA 1
ATOM 1583 C C . ALA A 1 204 ? -1.790 -8.233 -1.471 1.00 94.44 204 ALA A C 1
ATOM 1585 O O . ALA A 1 204 ? -1.973 -7.268 -0.729 1.00 94.44 204 ALA A O 1
ATOM 1586 N N . LEU A 1 205 ? -2.256 -9.453 -1.187 1.00 95.31 205 LEU A N 1
ATOM 1587 C CA . LEU A 1 205 ? -3.013 -9.768 0.030 1.00 95.31 205 LEU A CA 1
ATOM 1588 C C . LEU A 1 205 ? -2.167 -9.605 1.300 1.00 95.31 205 LEU A C 1
ATOM 1590 O O . LEU A 1 205 ? -2.657 -9.107 2.315 1.00 95.31 205 LEU A O 1
ATOM 1594 N N . ILE A 1 206 ? -0.873 -9.942 1.241 1.00 95.12 206 ILE A N 1
ATOM 1595 C CA . ILE A 1 206 ? 0.070 -9.674 2.337 1.00 95.12 206 ILE A CA 1
ATOM 1596 C C . ILE A 1 206 ? 0.218 -8.163 2.565 1.00 95.12 206 ILE A C 1
ATOM 1598 O O . ILE A 1 206 ? 0.140 -7.707 3.708 1.00 95.12 206 ILE A O 1
ATOM 1602 N N . THR A 1 207 ? 0.390 -7.367 1.503 1.00 96.75 207 THR A N 1
ATOM 1603 C CA . THR A 1 207 ? 0.459 -5.899 1.608 1.00 96.75 207 THR A CA 1
ATOM 1604 C C . THR A 1 207 ? -0.847 -5.304 2.149 1.00 96.75 207 THR A C 1
ATOM 1606 O O . THR A 1 207 ? -0.794 -4.407 2.991 1.00 96.75 207 THR A O 1
ATOM 1609 N N . ALA A 1 208 ? -2.012 -5.823 1.750 1.00 97.81 208 ALA A N 1
ATOM 1610 C CA . ALA A 1 208 ? -3.299 -5.413 2.311 1.00 97.81 208 ALA A CA 1
ATOM 1611 C C . ALA A 1 208 ? -3.412 -5.759 3.802 1.00 97.81 208 ALA A C 1
ATOM 1613 O O . ALA A 1 208 ? -3.717 -4.884 4.610 1.00 97.81 208 ALA A O 1
ATOM 1614 N N . SER A 1 209 ? -3.054 -6.985 4.191 1.00 97.75 209 SER A N 1
ATOM 1615 C CA . SER A 1 209 ? -3.014 -7.418 5.596 1.00 97.75 209 SER A CA 1
ATOM 1616 C C . SER A 1 209 ? -2.106 -6.529 6.450 1.00 97.75 209 SER A C 1
ATOM 1618 O O . SER A 1 209 ? -2.433 -6.206 7.591 1.00 97.75 209 SER A O 1
ATOM 1620 N N . LEU A 1 210 ? -0.975 -6.091 5.891 1.00 96.75 210 LEU A N 1
ATOM 1621 C CA . LEU A 1 210 ? -0.065 -5.143 6.528 1.00 96.75 210 LEU A CA 1
ATOM 1622 C C . LEU A 1 210 ? -0.698 -3.754 6.700 1.00 96.75 210 LEU A C 1
ATOM 1624 O O . LEU A 1 210 ? -0.562 -3.152 7.766 1.00 96.75 210 LEU A O 1
ATOM 1628 N N . GLY A 1 211 ? -1.400 -3.251 5.680 1.00 97.38 211 GLY A N 1
ATOM 1629 C CA . GLY A 1 211 ? -2.162 -2.003 5.765 1.00 97.38 211 GLY A CA 1
ATOM 1630 C C . GLY A 1 211 ? -3.243 -2.066 6.847 1.00 97.38 211 GLY A C 1
ATOM 1631 O O . GLY A 1 211 ? -3.302 -1.183 7.702 1.00 97.38 211 GLY A O 1
ATOM 1632 N N . ILE A 1 212 ? -4.010 -3.159 6.888 1.00 98.06 212 ILE A N 1
ATOM 1633 C CA . ILE A 1 212 ? -5.014 -3.431 7.929 1.00 98.06 212 ILE A CA 1
ATOM 1634 C C . ILE A 1 212 ? -4.361 -3.463 9.316 1.00 98.06 212 ILE A C 1
ATOM 1636 O O . ILE A 1 212 ? -4.842 -2.819 10.243 1.00 98.06 212 ILE A O 1
ATOM 1640 N N . ALA A 1 213 ? -3.234 -4.158 9.476 1.00 96.44 213 ALA A N 1
ATOM 1641 C CA . ALA A 1 213 ? -2.533 -4.219 10.758 1.00 96.44 213 ALA A CA 1
ATOM 1642 C C . ALA A 1 213 ? -2.028 -2.849 11.237 1.00 96.44 213 ALA A C 1
ATOM 1644 O O . ALA A 1 213 ? -1.958 -2.600 12.440 1.00 96.44 213 ALA A O 1
ATOM 1645 N N . THR A 1 214 ? -1.648 -1.978 10.301 1.00 95.69 214 THR A N 1
ATOM 1646 C CA . THR A 1 214 ? -1.009 -0.692 10.607 1.00 95.69 214 THR A CA 1
ATOM 1647 C C . THR A 1 214 ? -2.024 0.418 10.862 1.00 95.69 214 THR A C 1
ATOM 1649 O O . THR A 1 214 ? -1.758 1.293 11.686 1.00 95.69 214 THR A O 1
ATOM 1652 N N . PHE A 1 215 ? -3.156 0.390 10.156 1.00 96.44 215 PHE A N 1
ATOM 1653 C CA . PHE A 1 215 ? -4.130 1.486 10.115 1.00 96.44 215 PHE A CA 1
ATOM 1654 C C . PHE A 1 215 ? -5.561 1.059 10.479 1.00 96.44 215 PHE A C 1
ATOM 1656 O O . PHE A 1 215 ? -6.453 1.903 10.544 1.00 96.44 215 PHE A O 1
ATOM 1663 N N . GLY A 1 216 ? -5.806 -0.235 10.702 1.00 95.25 216 GLY A N 1
ATOM 1664 C CA . GLY A 1 216 ? -7.135 -0.787 10.985 1.00 95.25 216 GLY A CA 1
ATOM 1665 C C . GLY A 1 216 ? -7.739 -0.305 12.305 1.00 95.25 216 GLY A C 1
ATOM 1666 O O . GLY A 1 216 ? -8.957 -0.285 12.461 1.00 95.25 216 GLY A O 1
ATOM 1667 N N . ASP A 1 217 ? -6.917 0.154 13.250 1.00 94.12 217 ASP A N 1
ATOM 1668 C CA . ASP A 1 217 ? -7.377 0.748 14.509 1.00 94.12 217 ASP A CA 1
ATOM 1669 C C . ASP A 1 217 ? -8.206 2.023 14.300 1.00 94.12 217 ASP A C 1
ATOM 1671 O O . ASP A 1 217 ? -9.010 2.377 15.164 1.00 94.12 217 ASP A O 1
ATOM 1675 N N . ARG A 1 218 ? -8.053 2.688 13.150 1.00 94.19 218 ARG A N 1
ATOM 1676 C CA . ARG A 1 218 ? -8.772 3.915 12.789 1.00 94.19 218 ARG A CA 1
ATOM 1677 C C . ARG A 1 218 ? -10.226 3.685 12.403 1.00 94.19 218 ARG A C 1
ATOM 1679 O O . ARG A 1 218 ? -10.974 4.647 12.416 1.00 94.19 218 ARG A O 1
ATOM 1686 N N . PHE A 1 219 ? -10.631 2.468 12.060 1.00 94.75 219 PHE A N 1
ATOM 1687 C CA . PHE A 1 219 ? -11.994 2.176 11.614 1.00 94.75 219 PHE A CA 1
ATOM 1688 C C . PHE A 1 219 ? -12.966 2.147 12.788 1.00 94.75 219 PHE A C 1
ATOM 1690 O O . PHE A 1 219 ? -12.632 1.592 13.839 1.00 94.75 219 PHE A O 1
ATOM 1697 N N . ASP A 1 220 ? -14.159 2.715 12.599 1.00 91.25 220 ASP A N 1
ATOM 1698 C CA . ASP A 1 220 ? -15.207 2.797 13.624 1.00 91.25 220 ASP A CA 1
ATOM 1699 C C . ASP A 1 220 ? -16.520 2.100 13.241 1.00 91.25 220 ASP A C 1
ATOM 1701 O O . ASP A 1 220 ? -17.226 1.631 14.137 1.00 91.25 220 ASP A O 1
ATOM 1705 N N . ASP A 1 221 ? -16.801 1.957 11.944 1.00 92.06 221 ASP A N 1
ATOM 1706 C CA . ASP A 1 221 ? -17.957 1.218 11.442 1.00 92.06 221 ASP A CA 1
ATOM 1707 C C . ASP A 1 221 ? -17.770 -0.303 11.583 1.00 92.06 221 ASP A C 1
ATOM 1709 O O . ASP A 1 221 ? -16.695 -0.853 11.332 1.00 92.06 221 ASP A O 1
ATOM 1713 N N . GLU A 1 222 ? -18.826 -0.996 12.008 1.00 91.19 222 GLU A N 1
ATOM 1714 C CA . GLU A 1 222 ? -18.767 -2.436 12.267 1.00 91.19 222 GLU A CA 1
ATOM 1715 C C . GLU A 1 222 ? -18.706 -3.256 10.972 1.00 91.19 222 GLU A C 1
ATOM 1717 O O . GLU A 1 222 ? -17.974 -4.244 10.918 1.00 91.19 222 GLU A O 1
ATOM 1722 N N . TYR A 1 223 ? -19.408 -2.843 9.911 1.00 92.62 223 TYR A N 1
ATOM 1723 C CA . TYR A 1 223 ? -19.360 -3.545 8.626 1.00 92.62 223 TYR A CA 1
ATOM 1724 C C . TYR A 1 223 ? -17.967 -3.446 8.011 1.00 92.62 223 TYR A C 1
ATOM 1726 O O . TYR A 1 223 ? -17.424 -4.455 7.556 1.00 92.62 223 TYR A O 1
ATOM 1734 N N . GLU A 1 224 ? -17.351 -2.265 8.073 1.00 95.12 224 GLU A N 1
ATOM 1735 C CA . GLU A 1 224 ? -15.971 -2.072 7.634 1.00 95.12 224 GLU A CA 1
ATOM 1736 C C . GLU A 1 224 ? -15.009 -2.971 8.415 1.00 95.12 224 GLU A C 1
ATOM 1738 O O . GLU A 1 224 ? -14.224 -3.710 7.822 1.00 95.12 224 GLU A O 1
ATOM 1743 N N . ARG A 1 225 ? -15.098 -2.985 9.749 1.00 95.75 225 ARG A N 1
ATOM 1744 C CA . ARG A 1 225 ? -14.239 -3.821 10.604 1.00 95.75 225 ARG A CA 1
ATOM 1745 C C . ARG A 1 225 ? -14.375 -5.309 10.303 1.00 95.75 225 ARG A C 1
ATOM 1747 O O . ARG A 1 225 ? -13.357 -5.999 10.212 1.00 95.75 225 ARG A O 1
ATOM 1754 N N . GLN A 1 226 ? -15.600 -5.796 10.115 1.00 95.56 226 GLN A N 1
ATOM 1755 C CA . GLN A 1 226 ? -15.844 -7.191 9.747 1.00 95.56 226 GLN A CA 1
ATOM 1756 C C . GLN A 1 226 ? -15.298 -7.516 8.355 1.00 95.56 226 GLN A C 1
ATOM 1758 O O . GLN A 1 226 ? -14.681 -8.565 8.174 1.00 95.56 226 GLN A O 1
ATOM 1763 N N . ALA A 1 227 ? -15.432 -6.607 7.388 1.00 96.44 227 ALA A N 1
ATOM 1764 C CA . ALA A 1 227 ? -14.849 -6.788 6.063 1.00 96.44 227 ALA A CA 1
ATOM 1765 C C . ALA A 1 227 ? -13.310 -6.846 6.113 1.00 96.44 227 ALA A C 1
ATOM 1767 O O . ALA A 1 227 ? -12.708 -7.724 5.489 1.00 96.44 227 ALA A O 1
ATOM 1768 N N . LEU A 1 228 ? -12.659 -5.978 6.901 1.00 98.00 228 LEU A N 1
ATOM 1769 C CA . LEU A 1 228 ? -11.203 -6.014 7.105 1.00 98.00 228 LEU A CA 1
ATOM 1770 C C . LEU A 1 228 ? -10.756 -7.328 7.768 1.00 98.00 228 LEU A C 1
ATOM 1772 O O . LEU A 1 228 ? -9.766 -7.926 7.342 1.00 98.00 228 LEU A O 1
ATOM 1776 N N . LEU A 1 229 ? -11.489 -7.818 8.776 1.00 97.69 229 LEU A N 1
ATOM 1777 C CA . LEU A 1 229 ? -11.234 -9.138 9.365 1.00 97.69 229 LEU A CA 1
ATOM 1778 C C . LEU A 1 229 ? -11.412 -10.259 8.336 1.00 97.69 229 LEU A C 1
ATOM 1780 O O . LEU A 1 229 ? -10.594 -11.176 8.302 1.00 97.69 229 LEU A O 1
ATOM 1784 N N . GLY A 1 230 ? -12.419 -10.162 7.466 1.00 97.06 230 GLY A N 1
ATOM 1785 C CA . GLY A 1 230 ? -12.650 -11.103 6.372 1.00 97.06 230 GLY A CA 1
ATOM 1786 C C . GLY A 1 230 ? -11.442 -11.236 5.444 1.00 97.06 230 GLY A C 1
ATOM 1787 O O . GLY A 1 230 ? -11.038 -12.355 5.131 1.00 97.06 230 GLY A O 1
ATOM 1788 N N . VAL A 1 231 ? -10.797 -10.120 5.081 1.00 97.44 231 VAL A N 1
ATOM 1789 C CA . VAL A 1 231 ? -9.552 -10.135 4.287 1.00 97.44 231 VAL A CA 1
ATOM 1790 C C . VAL A 1 231 ? -8.432 -10.872 5.021 1.00 97.44 231 VAL A C 1
ATOM 1792 O O . VAL A 1 231 ? -7.743 -11.692 4.413 1.00 97.44 231 VAL A O 1
ATOM 1795 N N . LEU A 1 232 ? -8.251 -10.624 6.323 1.00 97.50 232 LEU A N 1
ATOM 1796 C CA . LEU A 1 232 ? -7.223 -11.295 7.127 1.00 97.50 232 LEU A CA 1
ATOM 1797 C C . LEU A 1 232 ? -7.474 -12.807 7.218 1.00 97.50 232 LEU A C 1
ATOM 1799 O O . LEU A 1 232 ? -6.585 -13.597 6.904 1.00 97.50 232 LEU A O 1
ATOM 1803 N N . VAL A 1 233 ? -8.696 -13.206 7.585 1.00 97.12 233 VAL A N 1
ATOM 1804 C CA . VAL A 1 233 ? -9.106 -14.614 7.703 1.00 97.12 233 VAL A CA 1
ATOM 1805 C C . VAL A 1 233 ? -8.916 -15.343 6.380 1.00 97.12 233 VAL A C 1
ATOM 1807 O O . VAL A 1 233 ? -8.329 -16.421 6.359 1.00 97.12 233 VAL A O 1
ATOM 1810 N N . LYS A 1 234 ? -9.353 -14.737 5.275 1.00 93.88 234 LYS A N 1
ATOM 1811 C CA . LYS A 1 234 ? -9.179 -15.289 3.932 1.00 93.88 234 LYS A CA 1
ATOM 1812 C C . LYS A 1 234 ? -7.703 -15.454 3.572 1.00 93.88 234 LYS A C 1
ATOM 1814 O O . LYS A 1 234 ? -7.300 -16.511 3.105 1.00 93.88 234 LYS A O 1
ATOM 1819 N N . THR A 1 235 ? -6.88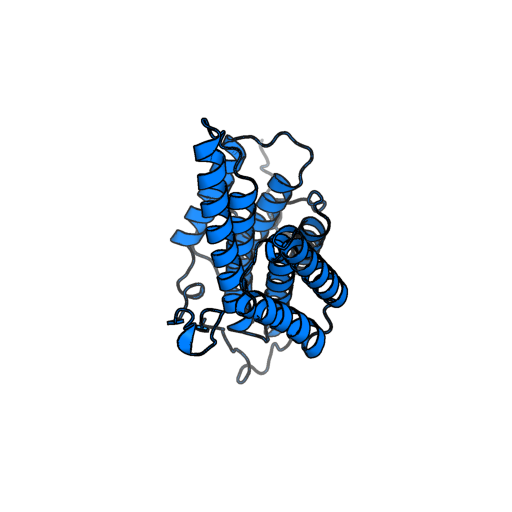4 -14.438 3.837 1.00 93.75 235 THR A N 1
ATOM 1820 C CA . THR A 1 235 ? -5.443 -14.471 3.538 1.00 93.75 235 THR A CA 1
ATOM 1821 C C . THR A 1 235 ? -4.724 -15.575 4.328 1.00 93.75 235 THR A C 1
ATOM 1823 O O . THR A 1 235 ? -3.803 -16.212 3.817 1.00 93.75 235 THR A O 1
ATOM 1826 N N . GLU A 1 236 ? -5.158 -15.847 5.560 1.00 94.69 236 GLU A N 1
ATOM 1827 C CA . GLU A 1 236 ? -4.639 -16.951 6.372 1.00 94.69 236 GLU A CA 1
ATOM 1828 C C . GLU A 1 236 ? -5.144 -18.320 5.904 1.00 94.69 236 GLU A C 1
ATOM 1830 O O . GLU A 1 236 ? -4.344 -19.244 5.768 1.00 94.69 236 GLU A O 1
ATOM 1835 N N . ALA A 1 237 ? -6.439 -18.446 5.610 1.00 94.00 237 ALA A N 1
ATOM 1836 C CA . ALA A 1 237 ? -7.053 -19.701 5.183 1.00 94.00 237 ALA A CA 1
ATOM 1837 C C . ALA A 1 237 ? -6.567 -20.159 3.798 1.00 94.00 237 ALA A C 1
ATOM 1839 O O . ALA A 1 237 ? -6.207 -21.324 3.630 1.00 94.00 237 ALA A O 1
ATOM 1840 N N . ASP A 1 238 ? -6.512 -19.243 2.828 1.00 90.88 238 ASP A N 1
ATOM 1841 C CA . ASP A 1 238 ? -6.220 -19.568 1.428 1.00 90.88 238 ASP A CA 1
ATOM 1842 C C . ASP A 1 238 ? -4.704 -19.637 1.151 1.00 90.88 238 ASP A C 1
ATOM 1844 O O . ASP A 1 238 ? -4.266 -20.328 0.227 1.00 90.88 238 ASP A O 1
ATOM 1848 N N . HIS A 1 239 ? -3.878 -18.926 1.934 1.00 88.44 239 HIS A N 1
ATOM 1849 C CA . HIS A 1 239 ? -2.440 -18.771 1.654 1.00 88.44 239 HIS A CA 1
ATOM 1850 C C . HIS A 1 239 ? -1.506 -19.042 2.841 1.00 88.44 239 HIS A C 1
ATOM 1852 O O . HIS A 1 239 ? -0.286 -18.957 2.683 1.00 88.44 239 HIS A O 1
ATOM 1858 N N . GLY A 1 240 ? -2.033 -19.363 4.025 1.00 89.81 240 GLY A N 1
ATOM 1859 C CA . GLY A 1 240 ? -1.226 -19.695 5.204 1.00 89.81 240 GLY A CA 1
ATOM 1860 C C . GLY A 1 240 ? -0.449 -18.518 5.803 1.00 89.81 240 GLY A C 1
ATOM 1861 O O . GLY A 1 240 ? 0.477 -18.731 6.588 1.00 89.81 240 GLY A O 1
ATOM 1862 N N . TRP A 1 241 ? -0.778 -17.272 5.441 1.00 90.62 241 TRP A N 1
ATOM 1863 C CA . TRP A 1 241 ? -0.134 -16.095 6.027 1.00 90.62 241 TRP A CA 1
ATOM 1864 C C . TRP A 1 241 ? -0.678 -15.835 7.445 1.00 90.62 241 TRP A C 1
ATOM 1866 O O . TRP A 1 241 ? -1.889 -15.708 7.612 1.00 90.62 241 TRP A O 1
ATOM 1876 N N . PRO A 1 242 ? 0.171 -15.732 8.485 1.00 92.69 242 PRO A N 1
ATOM 1877 C CA . PRO A 1 242 ? -0.286 -15.734 9.874 1.00 92.69 242 PRO A CA 1
ATOM 1878 C C . PRO A 1 242 ? -0.869 -14.376 10.293 1.00 92.69 242 PRO A C 1
ATOM 1880 O O . PRO A 1 242 ? -0.156 -13.493 10.776 1.00 92.69 242 PRO A O 1
ATOM 1883 N N . THR A 1 243 ? -2.184 -14.207 10.159 1.00 94.56 243 THR A N 1
ATOM 1884 C CA . THR A 1 243 ? -2.895 -12.971 10.525 1.00 94.56 243 THR A CA 1
ATOM 1885 C C . THR A 1 243 ? -3.587 -13.033 11.885 1.00 94.56 243 THR A C 1
ATOM 1887 O O . THR A 1 243 ? -3.997 -11.994 12.401 1.00 94.56 243 THR A O 1
ATOM 1890 N N . GLY A 1 244 ? -3.675 -14.202 12.523 1.00 94.38 244 GLY A N 1
ATOM 1891 C CA . GLY A 1 244 ? -4.433 -14.386 13.762 1.00 94.38 244 GLY A CA 1
ATOM 1892 C C . GLY A 1 244 ? -4.054 -13.434 14.905 1.00 94.38 244 GLY A C 1
ATOM 1893 O O . GLY A 1 244 ? -4.919 -13.015 15.674 1.00 94.38 244 GLY A O 1
ATOM 1894 N N . GLN A 1 245 ? -2.782 -13.027 15.021 1.00 93.88 245 GLN A N 1
ATOM 1895 C CA . GLN A 1 245 ? -2.395 -12.012 16.014 1.00 93.88 245 GLN A CA 1
ATOM 1896 C C . GLN A 1 245 ? -2.926 -10.616 15.659 1.00 93.88 245 GLN A C 1
ATOM 1898 O O . GLN A 1 245 ? -3.340 -9.882 16.556 1.00 93.88 245 GLN A O 1
ATOM 1903 N N . ILE A 1 246 ? -2.934 -10.260 14.372 1.00 94.50 246 ILE A N 1
ATOM 1904 C CA . ILE A 1 246 ? -3.476 -8.988 13.874 1.00 94.50 246 ILE A CA 1
ATOM 1905 C C . ILE A 1 246 ? -4.974 -8.928 14.180 1.00 94.50 246 ILE A C 1
ATOM 1907 O O . ILE A 1 246 ? -5.429 -7.954 14.776 1.00 94.50 246 ILE A O 1
ATOM 1911 N N . GLN A 1 247 ? -5.709 -9.999 13.862 1.00 96.62 247 GLN A N 1
AT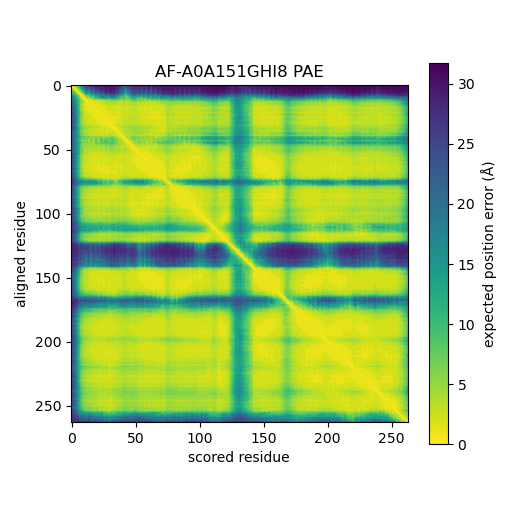OM 1912 C CA . GLN A 1 247 ? -7.146 -10.112 14.129 1.00 96.62 247 GLN A CA 1
ATOM 1913 C C . GLN A 1 247 ? -7.458 -9.863 15.615 1.00 96.62 247 GLN A C 1
ATOM 1915 O O . GLN A 1 247 ? -8.207 -8.947 15.947 1.00 96.62 247 GLN A O 1
ATOM 1920 N N . ARG A 1 248 ? -6.801 -10.597 16.529 1.00 96.50 248 ARG A N 1
ATOM 1921 C CA . ARG A 1 248 ? -6.995 -10.434 17.985 1.00 96.50 248 ARG A CA 1
ATOM 1922 C C . ARG A 1 248 ? -6.696 -9.016 18.472 1.00 96.50 248 ARG A C 1
ATOM 1924 O O . ARG A 1 248 ? -7.442 -8.472 19.289 1.00 96.50 248 ARG A O 1
ATOM 1931 N N . ASN A 1 249 ? -5.602 -8.424 17.992 1.00 94.81 249 ASN A N 1
ATOM 1932 C CA . ASN A 1 249 ? -5.194 -7.078 18.391 1.00 94.81 249 ASN A CA 1
ATOM 1933 C C . ASN A 1 249 ? -6.222 -6.021 17.964 1.00 94.81 249 ASN A C 1
ATOM 1935 O O . ASN A 1 249 ? -6.535 -5.124 18.752 1.00 94.81 249 ASN A O 1
ATOM 1939 N N . LEU A 1 250 ? -6.754 -6.129 16.744 1.00 95.44 250 LEU A N 1
ATOM 1940 C CA . LEU A 1 250 ? -7.755 -5.200 16.221 1.00 95.44 250 LEU A CA 1
ATOM 1941 C C . LEU A 1 250 ? -9.081 -5.327 16.968 1.00 95.44 250 LEU A C 1
ATOM 1943 O O . LEU A 1 250 ? -9.556 -4.327 17.502 1.00 95.44 250 LEU A O 1
ATOM 1947 N N . THR A 1 251 ? -9.606 -6.544 17.138 1.00 94.88 251 THR A N 1
ATOM 1948 C CA . THR A 1 251 ? -10.840 -6.785 17.905 1.00 94.88 251 THR A CA 1
ATOM 1949 C C . THR A 1 251 ? -10.741 -6.239 19.332 1.00 94.88 251 THR A C 1
ATOM 1951 O O . THR A 1 251 ? -11.654 -5.570 19.812 1.00 94.88 251 THR A O 1
ATOM 1954 N N . SER A 1 252 ? -9.603 -6.450 20.005 1.00 93.94 252 SER A N 1
ATOM 1955 C CA . SER A 1 252 ? -9.355 -5.894 21.344 1.00 93.94 252 SER A CA 1
ATOM 1956 C C . SER A 1 252 ? -9.302 -4.360 21.343 1.00 93.94 252 SER A C 1
ATOM 1958 O O . SER A 1 252 ? -9.800 -3.701 22.257 1.00 93.94 252 SER A O 1
ATOM 1960 N N . THR A 1 253 ? -8.701 -3.758 20.317 1.00 93.12 253 THR A N 1
ATOM 1961 C CA . THR A 1 253 ? -8.576 -2.297 20.203 1.00 93.12 253 THR A CA 1
ATOM 1962 C C . THR A 1 253 ? -9.922 -1.632 19.932 1.00 93.12 253 THR A C 1
ATOM 1964 O O . THR A 1 253 ? -10.269 -0.667 20.612 1.00 93.12 253 THR A O 1
ATOM 1967 N N . TRP A 1 254 ? -10.714 -2.187 19.020 1.00 94.19 254 TRP A N 1
ATOM 1968 C CA . TRP A 1 254 ? -12.068 -1.723 18.733 1.00 94.19 254 TRP A CA 1
ATOM 1969 C C . TRP A 1 254 ? -13.003 -1.888 19.939 1.00 94.19 254 TRP A C 1
ATOM 1971 O O . TRP A 1 254 ? -13.718 -0.950 20.285 1.00 94.19 254 TRP A O 1
ATOM 1981 N N . GLY A 1 255 ? -12.921 -3.013 20.662 1.00 89.38 255 GLY A N 1
ATOM 1982 C CA . GLY A 1 255 ? -13.685 -3.228 21.897 1.00 89.38 255 GLY A CA 1
ATOM 1983 C C . GLY A 1 255 ? -13.368 -2.206 22.998 1.00 89.38 255 GLY A C 1
ATOM 1984 O O . GLY A 1 255 ? -14.276 -1.690 23.650 1.00 89.38 255 GLY A O 1
ATOM 1985 N N . ARG A 1 256 ? -12.088 -1.846 23.174 1.00 86.38 256 ARG A N 1
ATOM 1986 C CA . ARG A 1 256 ? -11.671 -0.810 24.140 1.00 86.38 256 ARG A CA 1
ATOM 1987 C C . ARG A 1 256 ? -12.197 0.580 23.786 1.00 86.38 256 ARG A C 1
ATOM 1989 O O . ARG A 1 256 ? -12.581 1.308 24.696 1.00 86.38 256 ARG A O 1
ATOM 1996 N N . LYS A 1 257 ? -12.238 0.939 22.496 1.00 81.50 257 LYS A N 1
ATOM 1997 C CA . LYS A 1 257 ? -12.825 2.211 22.045 1.00 81.50 257 LYS A CA 1
ATOM 1998 C C . LYS A 1 257 ? -14.295 2.310 22.454 1.00 81.50 257 LYS A C 1
ATOM 2000 O O . LYS A 1 257 ? -14.681 3.305 23.051 1.00 81.50 257 LYS A O 1
ATOM 2005 N N . TYR A 1 258 ? -15.091 1.267 22.219 1.00 71.56 258 TYR A N 1
ATOM 2006 C CA . TYR A 1 258 ? -16.512 1.272 22.591 1.00 71.56 258 TYR A CA 1
ATOM 2007 C C . TYR A 1 258 ? -16.752 1.421 24.094 1.00 71.56 258 TYR A C 1
ATOM 2009 O O . TYR A 1 258 ? -17.678 2.120 24.497 1.00 71.56 258 TYR A O 1
ATOM 2017 N N . ALA A 1 259 ? -15.908 0.808 24.927 1.00 70.50 259 ALA A N 1
ATOM 2018 C CA . ALA A 1 259 ? -16.025 0.934 26.376 1.00 70.50 259 ALA A CA 1
ATOM 2019 C C . ALA A 1 259 ? -15.798 2.376 26.871 1.00 70.50 259 ALA A C 1
ATOM 2021 O O . ALA A 1 259 ? -16.422 2.773 27.845 1.00 70.50 259 ALA A O 1
ATOM 2022 N N . GLN A 1 260 ? -14.957 3.166 26.190 1.00 62.75 260 GLN A N 1
ATOM 2023 C CA . GLN A 1 260 ? -14.670 4.561 26.560 1.00 62.75 260 GLN A CA 1
ATOM 2024 C C . GLN A 1 260 ? -15.800 5.543 26.215 1.00 62.75 260 GLN A C 1
ATOM 2026 O O . GLN A 1 260 ? -15.856 6.612 26.809 1.00 62.75 260 GLN A O 1
ATOM 2031 N N . TYR A 1 261 ? -16.687 5.203 25.273 1.00 58.16 261 TYR A N 1
ATOM 2032 C CA . TYR A 1 261 ? -17.830 6.048 24.895 1.00 58.16 261 TYR A CA 1
ATOM 2033 C C . TYR A 1 261 ? -19.100 5.771 25.718 1.00 58.16 261 TYR A C 1
ATOM 2035 O O . TYR A 1 261 ? -20.047 6.550 25.643 1.00 58.16 261 TYR A O 1
ATOM 2043 N N . ASN A 1 262 ? -19.121 4.683 26.496 1.00 54.50 262 ASN A N 1
ATOM 2044 C CA . ASN A 1 262 ? -20.275 4.235 27.288 1.00 54.50 262 ASN A CA 1
ATOM 2045 C C . ASN A 1 262 ? -20.091 4.423 28.812 1.00 54.50 262 ASN A C 1
ATOM 2047 O O . ASN A 1 262 ? -20.883 3.895 29.593 1.00 54.50 262 ASN A O 1
ATOM 2051 N N . THR A 1 263 ? -19.061 5.164 29.227 1.00 48.31 263 THR A N 1
ATOM 2052 C CA . THR A 1 263 ? -18.793 5.620 30.608 1.00 48.31 263 THR A CA 1
ATOM 2053 C C . THR A 1 263 ? -18.734 7.131 30.647 1.00 48.31 263 THR A C 1
ATOM 2055 O O . THR A 1 263 ? -19.307 7.711 31.592 1.00 48.31 263 THR A O 1
#